Protein AF-0000000086500846 (afdb_homodimer)

Nearest PDB structures (foldseek):
  2lfh-assembly1_B  TM=8.721E-01  e=1.326E-01  Homo sapiens
  2lfh-assembly1_A  TM=8.547E-01  e=2.029E-01  Homo sapiens
  2lfh-assembly1_B  TM=8.727E-01  e=1.680E-01  Homo sapiens
  2lfh-assembly1_A  TM=8.549E-01  e=2.768E-01  Homo sapiens

Foldseek 3Di:
DDDPDVVVVVCCVVVPPPPPPVRVVVVVVVVVVVVVVVVVVLVVLVVVQPPDPPPDDDDSVRSVVSSVVVVVVVVVVVVVVVVVVVVVVPPVVVD/DDDPDVVVVVCCVVVPPPPPPVRVVVVVVVVVVVVVVVVVVLVVLVVVDPPDPPPDDDDSVRSVVSSVVVVVVVVVVVVVVVVVVVVVVPDVVVD

Radius of gyration: 29.24 Å; Cα contacts (8 Å, |Δi|>4): 66; chains: 2; bounding box: 32×102×79 Å

Structure (mmCIF, N/CA/C/O backbone):
data_AF-0000000086500846-model_v1
#
loop_
_entity.id
_entity.type
_entity.pdbx_description
1 polymer 'BHLH domain-containing protein'
#
loop_
_atom_site.group_PDB
_atom_site.id
_atom_site.type_symbol
_atom_site.label_atom_id
_atom_site.label_alt_id
_atom_site.label_comp_id
_atom_site.label_asym_id
_atom_site.label_entity_id
_atom_site.label_seq_id
_atom_site.pdbx_PDB_ins_code
_atom_site.Cartn_x
_atom_site.Cartn_y
_atom_site.Cartn_z
_atom_site.occupancy
_atom_site.B_iso_or_equiv
_atom_site.auth_seq_id
_atom_site.auth_comp_id
_atom_site.auth_asym_id
_atom_site.auth_atom_id
_atom_site.pdbx_PDB_model_num
ATOM 1 N N . MET A 1 1 ? -17.062 52.469 -14.766 1 41.75 1 MET A N 1
ATOM 2 C CA . MET A 1 1 ? -17.016 51.188 -14.125 1 41.75 1 MET A CA 1
ATOM 3 C C . MET A 1 1 ? -16.578 51.281 -12.672 1 41.75 1 MET A C 1
ATOM 5 O O . MET A 1 1 ? -15.57 51.938 -12.375 1 41.75 1 MET A O 1
ATOM 9 N N . PRO A 1 2 ? -17.438 51.188 -11.664 1 53.69 2 PRO A N 1
ATOM 10 C CA . PRO A 1 2 ? -17.047 51.625 -10.312 1 53.69 2 PRO A CA 1
ATOM 11 C C . PRO A 1 2 ? -15.859 50.812 -9.766 1 53.69 2 PRO A C 1
ATOM 13 O O . PRO A 1 2 ? -15.703 49.625 -10.094 1 53.69 2 PRO A O 1
ATOM 16 N N . ARG A 1 3 ? -14.742 51.469 -9.508 1 58.38 3 ARG A N 1
ATOM 17 C CA . ARG A 1 3 ? -13.531 50.969 -8.867 1 58.38 3 ARG A CA 1
ATOM 18 C C . ARG A 1 3 ? -13.859 50.25 -7.566 1 58.38 3 ARG A C 1
ATOM 20 O O . ARG A 1 3 ? -14.562 50.781 -6.711 1 58.38 3 ARG A O 1
ATOM 27 N N . LYS A 1 4 ? -14.102 48.906 -7.668 1 59.12 4 LYS A N 1
ATOM 28 C CA . LYS A 1 4 ? -14.273 48.125 -6.43 1 59.12 4 LYS A CA 1
ATOM 29 C C . LYS A 1 4 ? -13.32 48.656 -5.348 1 59.12 4 LYS A C 1
ATOM 31 O O . LYS A 1 4 ? -12.133 48.875 -5.609 1 59.12 4 LYS A O 1
ATOM 36 N N . ARG A 1 5 ? -13.742 49.156 -4.219 1 61.28 5 ARG A N 1
ATOM 37 C CA . ARG A 1 5 ? -12.969 49.75 -3.133 1 61.28 5 ARG A CA 1
ATOM 38 C C . ARG A 1 5 ? -11.977 48.75 -2.557 1 61.28 5 ARG A C 1
ATOM 40 O O . ARG A 1 5 ? -12.211 47.531 -2.609 1 61.28 5 ARG A O 1
ATOM 47 N N . LYS A 1 6 ? -10.742 49.125 -2.244 1 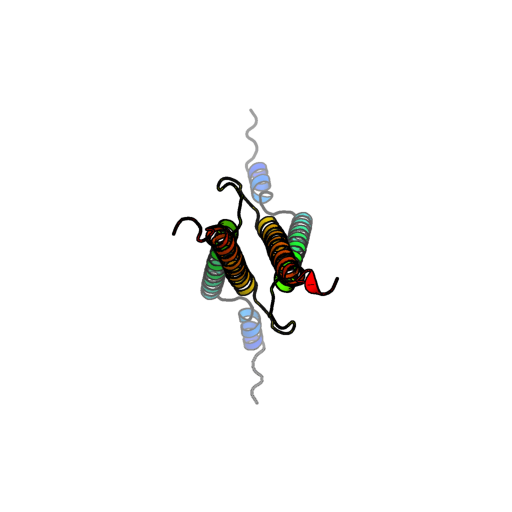63.97 6 LYS A N 1
ATOM 48 C CA . LYS A 1 6 ? -9.609 48.375 -1.718 1 63.97 6 LYS A CA 1
ATOM 49 C C . LYS A 1 6 ? -10.023 47.5 -0.532 1 63.97 6 LYS A C 1
ATOM 51 O O . LYS A 1 6 ? -9.477 46.438 -0.323 1 63.97 6 LYS A O 1
ATOM 56 N N . GLU A 1 7 ? -10.992 48.125 0.258 1 61.12 7 GLU A N 1
ATOM 57 C CA . GLU A 1 7 ? -11.438 47.375 1.425 1 61.12 7 GLU A CA 1
ATOM 58 C C . GLU A 1 7 ? -12.156 46.094 1.013 1 61.12 7 GLU A C 1
ATOM 60 O O . GLU A 1 7 ? -12.07 45.062 1.7 1 61.12 7 GLU A O 1
ATOM 65 N N . ASP A 1 8 ? -13.047 46.219 -0.008 1 61.12 8 ASP A N 1
ATOM 66 C CA . ASP A 1 8 ? -13.719 45 -0.477 1 61.12 8 ASP A CA 1
ATOM 67 C C . ASP A 1 8 ? -12.703 44 -0.998 1 61.12 8 ASP A C 1
ATOM 69 O O . ASP A 1 8 ? -12.898 42.781 -0.843 1 61.12 8 ASP A O 1
ATOM 73 N N . VAL A 1 9 ? -11.602 44.562 -1.66 1 57.62 9 VAL A N 1
ATOM 74 C CA . VAL A 1 9 ? -10.562 43.688 -2.172 1 57.62 9 VAL A CA 1
ATOM 75 C C . VAL A 1 9 ? -9.82 43.031 -1.006 1 57.62 9 VAL A C 1
ATOM 77 O O . VAL A 1 9 ? -9.484 41.844 -1.057 1 57.62 9 VAL A O 1
ATOM 80 N N . ASP A 1 10 ? -9.594 43.938 -0.044 1 53.84 10 ASP A N 1
ATOM 81 C CA . ASP A 1 10 ? -8.859 43.406 1.104 1 53.84 10 ASP A CA 1
ATOM 82 C C . ASP A 1 10 ? -9.695 42.406 1.878 1 53.84 10 ASP A C 1
ATOM 84 O O . ASP A 1 10 ? -9.164 41.406 2.404 1 53.84 10 ASP A O 1
ATOM 88 N N . ARG A 1 11 ? -11 42.688 2.154 1 56.53 11 ARG A N 1
ATOM 89 C CA . ARG A 1 11 ? -11.875 41.688 2.781 1 56.53 11 ARG A CA 1
ATOM 90 C C . ARG A 1 11 ? -11.93 40.406 1.96 1 56.53 11 ARG A C 1
ATOM 92 O O . ARG A 1 11 ? -11.984 39.312 2.518 1 56.53 11 ARG A O 1
ATOM 99 N N . GLU A 1 12 ? -12.094 40.656 0.66 1 54.69 12 GLU A N 1
ATOM 100 C CA . GLU A 1 12 ? -12.086 39.469 -0.213 1 54.69 12 GLU A CA 1
ATOM 101 C C . GLU A 1 12 ? -10.758 38.75 -0.128 1 54.69 12 GLU A C 1
ATOM 103 O O . GLU A 1 12 ? -10.734 37.5 -0.108 1 54.69 12 GLU A O 1
ATOM 108 N N . MET A 1 13 ? -9.719 39.5 -0.157 1 52.75 13 MET A N 1
ATOM 109 C CA . MET A 1 13 ? -8.398 38.875 -0.045 1 52.75 13 MET A CA 1
ATOM 110 C C . MET A 1 13 ? -8.188 38.312 1.348 1 52.75 13 MET A C 1
ATOM 112 O O . MET A 1 13 ? -7.574 37.25 1.494 1 52.75 13 MET A O 1
ATOM 116 N N . ALA A 1 14 ? -8.492 39.062 2.418 1 52.59 14 ALA A N 1
ATOM 117 C CA . ALA A 1 14 ? -8.438 38.562 3.789 1 52.59 14 ALA A CA 1
ATOM 118 C C . ALA A 1 14 ? -9.445 37.438 4 1 52.59 14 ALA A C 1
ATOM 120 O O . ALA A 1 14 ? -9.188 36.5 4.77 1 52.59 14 ALA A O 1
ATOM 121 N N . ASP A 1 15 ? -10.648 37.625 3.664 1 52.53 15 ASP A N 1
ATOM 122 C CA . ASP A 1 15 ? -11.594 36.5 3.648 1 52.53 15 ASP A CA 1
ATOM 123 C C . ASP A 1 15 ? -11.047 35.344 2.826 1 52.53 15 ASP A C 1
ATOM 125 O O . ASP A 1 15 ? -11.758 34.375 2.559 1 52.53 15 ASP A O 1
ATOM 129 N N . GLY A 1 16 ? -10.18 35.562 1.887 1 48.66 16 GLY A N 1
ATOM 130 C CA . GLY A 1 16 ? -9.594 34.562 1.02 1 48.66 16 GLY A CA 1
ATOM 131 C C . GLY A 1 16 ? -9.391 33.219 1.709 1 48.66 16 GLY A C 1
ATOM 132 O O . GLY A 1 16 ? -10.188 32.312 1.535 1 48.66 16 GLY A O 1
ATOM 133 N N . LYS A 1 17 ? -8.039 32.594 1.914 1 55 17 LYS A N 1
ATOM 134 C CA . LYS A 1 17 ? -7.867 31.156 2.16 1 55 17 LYS A CA 1
ATOM 135 C C . LYS A 1 17 ? -8.336 30.781 3.561 1 55 17 LYS A C 1
ATOM 137 O O . LYS A 1 17 ? -7.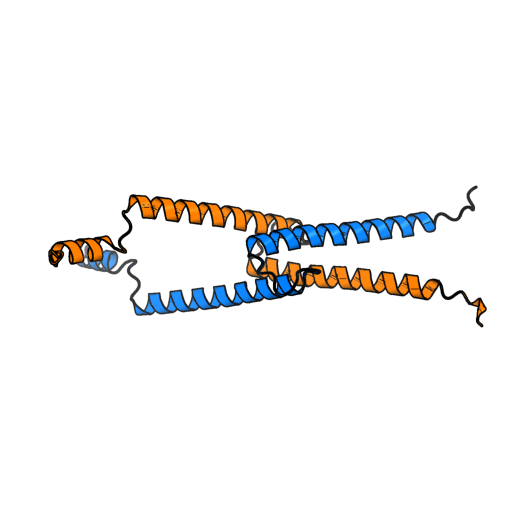938 29.734 4.098 1 55 17 LYS A O 1
ATOM 142 N N . LEU A 1 18 ? -8.633 31.688 4.328 1 61.03 18 LEU A N 1
ATOM 143 C CA . LEU A 1 18 ? -8.977 31.234 5.668 1 61.03 18 LEU A CA 1
ATOM 144 C C . LEU A 1 18 ? -10.289 30.453 5.652 1 61.03 18 LEU A C 1
ATOM 146 O O . LEU A 1 18 ? -11.359 31.031 5.496 1 61.03 18 LEU A O 1
ATOM 150 N N . GLN A 1 19 ? -10.289 29.375 5.363 1 71 19 GLN A N 1
ATOM 151 C CA . GLN A 1 19 ? -11.477 28.531 5.434 1 71 19 GLN A CA 1
ATOM 152 C C . GLN A 1 19 ? -12.148 28.641 6.797 1 71 19 GLN A C 1
ATOM 154 O O . GLN A 1 19 ? -11.477 28.719 7.828 1 71 19 GLN A O 1
ATOM 159 N N . LYS A 1 20 ? -13.383 29.125 6.809 1 83.19 20 LYS A N 1
ATOM 160 C CA . LYS A 1 20 ? -14.148 29.125 8.055 1 83.19 20 LYS A CA 1
ATOM 161 C C . LYS A 1 20 ? -13.844 27.859 8.875 1 83.19 20 LYS A C 1
ATOM 163 O O . LYS A 1 20 ? -13.586 26.797 8.312 1 83.19 20 LYS A O 1
ATOM 168 N N . PRO A 1 21 ? -13.719 28.109 10.172 1 89.25 21 PRO A N 1
ATOM 169 C CA . PRO A 1 21 ? -13.391 26.969 11.031 1 89.25 21 PRO A CA 1
ATOM 170 C C . PRO A 1 21 ? -14.289 25.766 10.766 1 89.25 21 PRO A C 1
ATOM 172 O O . PRO A 1 21 ? -13.828 24.625 10.82 1 89.25 21 PRO A O 1
ATOM 175 N N . GLN A 1 22 ? -15.531 25.953 10.477 1 90.88 22 GLN A N 1
ATOM 176 C CA . GLN A 1 22 ? -16.438 24.844 10.227 1 90.88 22 GLN A CA 1
ATOM 177 C C . GLN A 1 22 ? -16.062 24.109 8.945 1 90.88 22 GLN A C 1
ATOM 179 O O . GLN A 1 22 ? -16.125 22.875 8.891 1 90.88 22 GLN A O 1
ATOM 184 N N . GLN A 1 23 ? -15.812 24.812 7.953 1 93.38 23 GLN A N 1
ATOM 185 C CA . GLN A 1 23 ? -15.406 24.203 6.688 1 93.38 23 GLN A CA 1
ATOM 186 C C . GLN A 1 23 ? -14.102 23.422 6.836 1 93.38 23 GLN A C 1
ATOM 188 O O . GLN A 1 23 ? -13.953 22.344 6.27 1 93.38 23 GLN A O 1
ATOM 193 N N . ARG A 1 24 ? -13.266 23.969 7.582 1 93.69 24 ARG A N 1
ATOM 194 C CA . ARG A 1 24 ? -11.992 23.297 7.832 1 93.69 24 ARG A CA 1
ATOM 195 C C . ARG A 1 24 ? -12.195 22 8.602 1 93.69 24 ARG A C 1
ATOM 197 O O . ARG A 1 24 ? -11.586 20.984 8.281 1 93.69 24 ARG A O 1
ATOM 204 N N . ASN A 1 25 ? -12.961 22.078 9.641 1 93.88 25 ASN A N 1
ATOM 205 C CA . ASN A 1 25 ? -13.258 20.875 10.43 1 93.88 25 ASN A CA 1
ATOM 206 C C . ASN A 1 25 ? -13.906 19.797 9.578 1 93.88 25 ASN A C 1
ATOM 208 O O . ASN A 1 25 ? -13.602 18.609 9.727 1 93.88 25 ASN A O 1
ATOM 212 N N . ALA A 1 26 ? -14.75 20.188 8.75 1 96.81 26 ALA A N 1
ATOM 213 C CA . ALA A 1 26 ? -15.414 19.234 7.852 1 96.81 26 ALA A CA 1
ATOM 214 C C . ALA A 1 26 ? -14.414 18.609 6.879 1 96.81 26 ALA A C 1
ATOM 216 O O . ALA A 1 26 ? -14.469 17.406 6.605 1 96.81 26 ALA A O 1
ATOM 217 N N . ALA A 1 27 ? -13.539 19.438 6.309 1 96.12 27 ALA A N 1
ATOM 218 C CA . ALA A 1 27 ? -12.5 18.953 5.406 1 96.12 27 ALA A CA 1
ATOM 219 C C . ALA A 1 27 ? -11.578 17.969 6.113 1 96.12 27 ALA A C 1
ATOM 221 O O . ALA A 1 27 ? -11.219 16.938 5.551 1 96.12 27 ALA A O 1
ATOM 222 N N . ASN A 1 28 ? -11.219 18.266 7.316 1 95.94 28 ASN A N 1
ATOM 223 C CA . ASN A 1 28 ? -10.367 17.391 8.117 1 95.94 28 ASN A CA 1
ATOM 224 C C . ASN A 1 28 ? -11.055 16.062 8.414 1 95.94 28 ASN A C 1
ATOM 226 O O . ASN A 1 28 ? -10.414 15.008 8.398 1 95.94 28 ASN A O 1
ATOM 230 N N . ALA A 1 29 ? -12.344 16.172 8.688 1 97.94 29 ALA A N 1
ATOM 231 C CA . ALA A 1 29 ? -13.102 14.961 8.969 1 97.94 29 ALA A CA 1
ATOM 232 C C . ALA A 1 29 ? -13.164 14.055 7.746 1 97.94 29 ALA A C 1
ATOM 234 O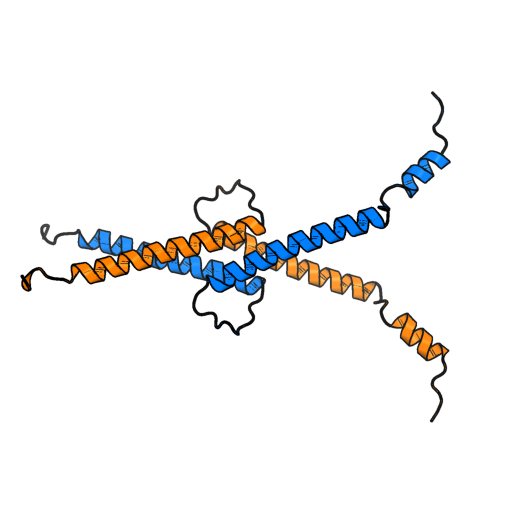 O . ALA A 1 29 ? -13.094 12.828 7.867 1 97.94 29 ALA A O 1
ATOM 235 N N . ARG A 1 30 ? -13.305 14.547 6.602 1 97.94 30 ARG A N 1
ATOM 236 C CA . ARG A 1 30 ? -13.328 13.781 5.363 1 97.94 30 ARG A CA 1
ATOM 237 C C . ARG A 1 30 ? -11.992 13.102 5.113 1 97.94 30 ARG A C 1
ATOM 239 O O . ARG A 1 30 ? -11.945 11.922 4.742 1 97.94 30 ARG A O 1
ATOM 246 N N . GLU A 1 31 ? -10.93 13.898 5.398 1 96.5 31 GLU A N 1
ATOM 247 C CA . GLU A 1 31 ? -9.594 13.352 5.195 1 96.5 31 GLU A CA 1
ATOM 248 C C . GLU A 1 31 ? -9.305 12.227 6.184 1 96.5 31 GLU A C 1
ATOM 250 O O . GLU A 1 31 ? -8.672 11.227 5.832 1 96.5 31 GLU A O 1
ATOM 255 N N . ARG A 1 32 ? -9.812 12.352 7.328 1 97.88 32 ARG A N 1
ATOM 256 C CA . ARG A 1 32 ? -9.648 11.305 8.328 1 97.88 32 ARG A CA 1
ATOM 257 C C . ARG A 1 32 ? -10.391 10.039 7.922 1 97.88 32 ARG A C 1
ATOM 259 O O . ARG A 1 32 ? -9.891 8.93 8.117 1 97.88 32 ARG A O 1
ATOM 266 N N . SER A 1 33 ? -11.578 10.305 7.391 1 98.31 33 SER A N 1
ATOM 267 C CA . SER A 1 33 ? -12.352 9.164 6.895 1 98.31 33 SER A CA 1
ATOM 268 C C . SER A 1 33 ? -11.633 8.477 5.738 1 98.31 33 SER A C 1
ATOM 270 O O . SER A 1 33 ? -11.586 7.246 5.676 1 98.31 33 SER A O 1
ATOM 272 N N . ARG A 1 34 ? -11.125 9.18 4.801 1 98.06 34 ARG A N 1
ATOM 273 C CA . ARG A 1 34 ? -10.375 8.641 3.67 1 98.06 34 ARG A CA 1
ATOM 274 C C . ARG A 1 34 ? -9.18 7.82 4.148 1 98.06 34 ARG A C 1
ATOM 276 O O . ARG A 1 34 ? -8.938 6.723 3.646 1 98.06 34 ARG A O 1
ATOM 283 N N . MET A 1 35 ? -8.492 8.297 5.156 1 98.06 35 MET A N 1
ATOM 284 C CA . MET A 1 35 ? -7.312 7.613 5.684 1 98.06 35 MET A CA 1
ATOM 285 C C . MET A 1 35 ? -7.699 6.316 6.383 1 98.06 35 MET A C 1
ATOM 287 O O . MET A 1 35 ? -6.941 5.344 6.359 1 98.06 35 MET A O 1
ATOM 291 N N . ARG A 1 36 ? -8.836 6.312 7.066 1 98.31 36 ARG A N 1
ATOM 292 C CA . ARG A 1 36 ? -9.32 5.094 7.703 1 98.31 36 ARG A CA 1
ATOM 293 C C . ARG A 1 36 ? -9.578 3.998 6.672 1 98.31 36 ARG A C 1
ATOM 295 O O . ARG A 1 36 ? -9.258 2.83 6.91 1 98.31 36 ARG A O 1
ATOM 302 N N . VAL A 1 37 ? -10.125 4.402 5.523 1 98.62 37 VAL A N 1
ATOM 303 C CA . VAL A 1 37 ? -10.375 3.451 4.445 1 98.62 37 VAL A CA 1
ATOM 304 C C . VAL A 1 37 ? -9.055 2.908 3.91 1 98.62 37 VAL A C 1
ATOM 306 O O . VAL A 1 37 ? -8.93 1.709 3.648 1 98.62 37 VAL A O 1
ATOM 309 N N . LEU A 1 38 ? -8.094 3.742 3.75 1 98.5 38 LEU A N 1
ATOM 310 C CA . LEU A 1 38 ? -6.777 3.332 3.275 1 98.5 38 LEU A CA 1
ATOM 311 C C . LEU A 1 38 ? -6.125 2.361 4.254 1 98.5 38 LEU A C 1
ATOM 313 O O . LEU A 1 38 ? -5.508 1.376 3.842 1 98.5 38 LEU A O 1
ATOM 317 N N . SER A 1 39 ? -6.277 2.678 5.508 1 97.62 39 SER A N 1
ATOM 318 C CA . SER A 1 39 ? -5.727 1.823 6.555 1 97.62 39 SER A CA 1
ATOM 319 C C . SER A 1 39 ? -6.352 0.433 6.52 1 97.62 39 SER A C 1
ATOM 321 O O . SER A 1 39 ? -5.664 -0.569 6.73 1 97.62 39 SER A O 1
ATOM 323 N N . LYS A 1 40 ? -7.633 0.416 6.324 1 97.81 40 LYS A N 1
ATOM 324 C CA . LYS A 1 40 ? -8.312 -0.871 6.203 1 97.81 40 LYS A CA 1
ATOM 325 C C . LYS A 1 40 ? -7.781 -1.663 5.012 1 97.81 40 LYS A C 1
ATOM 327 O O . LYS A 1 40 ? -7.664 -2.889 5.074 1 97.81 40 LYS A O 1
ATOM 332 N N . ALA A 1 41 ? -7.488 -0.972 3.951 1 98.31 41 ALA A N 1
ATOM 333 C CA . ALA A 1 41 ? -6.938 -1.637 2.773 1 98.31 41 ALA A CA 1
ATOM 334 C C . ALA A 1 41 ? -5.539 -2.182 3.057 1 98.31 41 ALA A C 1
ATOM 336 O O . ALA A 1 41 ? -5.176 -3.256 2.57 1 98.31 41 ALA A O 1
ATOM 337 N N . PHE A 1 42 ? -4.785 -1.538 3.863 1 96.75 42 PHE A N 1
ATOM 338 C CA . PHE A 1 42 ? -3.488 -2.045 4.293 1 96.75 42 PHE A CA 1
ATOM 339 C C . PHE A 1 42 ? -3.65 -3.305 5.133 1 96.75 42 PHE A C 1
ATOM 341 O O . PHE A 1 42 ? -2.893 -4.266 4.977 1 96.75 42 PHE A O 1
ATOM 348 N N . THR A 1 43 ? -4.578 -3.268 6.043 1 93.5 43 THR A N 1
ATOM 349 C CA . THR A 1 43 ? -4.828 -4.422 6.902 1 93.5 43 THR A CA 1
ATOM 350 C C . THR A 1 43 ? -5.227 -5.637 6.07 1 93.5 43 THR A C 1
ATOM 352 O O . THR A 1 43 ? -4.734 -6.742 6.301 1 93.5 43 THR A O 1
ATOM 355 N N . ARG A 1 44 ? -6.066 -5.422 5.078 1 95.06 44 ARG A N 1
ATOM 356 C CA . ARG A 1 44 ? -6.48 -6.504 4.195 1 95.06 44 ARG A CA 1
ATOM 357 C C . ARG A 1 44 ? -5.289 -7.074 3.434 1 95.06 44 ARG A C 1
ATOM 359 O O . ARG A 1 44 ? -5.156 -8.297 3.299 1 95.06 44 ARG A O 1
ATOM 366 N N . LEU A 1 45 ? -4.445 -6.148 3.01 1 96 45 LEU A N 1
ATOM 367 C CA . LEU A 1 45 ? -3.258 -6.609 2.297 1 96 45 LEU A CA 1
ATOM 368 C C . LEU A 1 45 ? -2.352 -7.418 3.2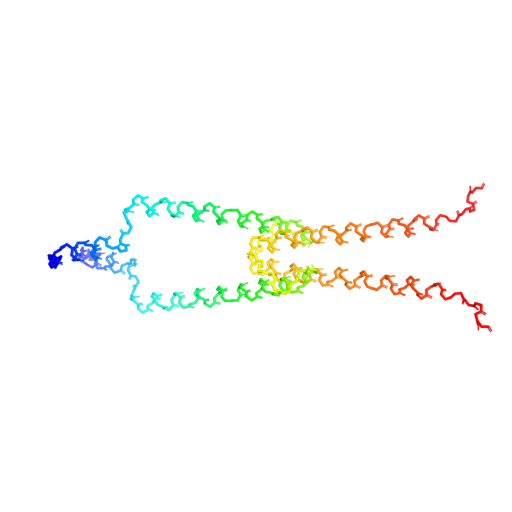19 1 96 45 LEU A C 1
ATOM 370 O O . LEU A 1 45 ? -1.831 -8.461 2.822 1 96 45 LEU A O 1
ATOM 374 N N . LYS A 1 46 ? -2.219 -6.969 4.406 1 93.06 46 LYS A N 1
ATOM 375 C CA . LYS A 1 46 ? -1.384 -7.66 5.387 1 93.06 46 LYS A CA 1
ATOM 376 C C . LYS A 1 46 ? -1.923 -9.055 5.68 1 93.06 46 LYS A C 1
ATOM 378 O O . LYS A 1 46 ? -1.152 -10.008 5.816 1 93.06 46 LYS A O 1
ATOM 383 N N . THR A 1 47 ? -3.172 -9.18 5.77 1 90.94 47 THR A N 1
ATOM 384 C CA . THR A 1 47 ? -3.785 -10.453 6.121 1 90.94 47 THR A CA 1
ATOM 385 C C . THR A 1 47 ? -3.75 -11.414 4.934 1 90.94 47 THR A C 1
ATOM 387 O O . THR A 1 47 ? -3.873 -12.625 5.109 1 90.94 47 THR A O 1
ATOM 390 N N . THR A 1 48 ? -3.596 -10.906 3.707 1 92.38 48 THR A N 1
ATOM 391 C CA . THR A 1 48 ? -3.512 -11.742 2.516 1 92.38 48 THR A CA 1
ATOM 392 C C . THR A 1 48 ? -2.115 -12.336 2.369 1 92.38 48 THR A C 1
ATOM 394 O O . THR A 1 48 ? -1.928 -13.328 1.664 1 92.38 48 THR A O 1
ATOM 397 N N . LEU A 1 49 ? -1.133 -11.641 3.045 1 91.19 49 LEU A N 1
ATOM 398 C CA . LEU A 1 49 ? 0.252 -12.094 2.969 1 91.19 49 LEU A CA 1
ATOM 399 C C . LEU A 1 49 ? 0.491 -13.273 3.904 1 91.19 49 LEU A C 1
ATOM 401 O O . LEU A 1 49 ? 0.097 -13.234 5.074 1 91.19 49 LEU A O 1
ATOM 405 N N . PRO A 1 50 ? 1.185 -14.219 3.293 1 83 50 PRO A N 1
ATOM 406 C CA . PRO A 1 50 ? 1.459 -15.391 4.129 1 83 50 PRO A CA 1
ATOM 407 C C . PRO A 1 50 ? 2.605 -15.156 5.109 1 83 50 PRO A C 1
ATOM 409 O O . PRO A 1 50 ? 3.453 -14.297 4.883 1 83 50 PRO A O 1
ATOM 412 N N . TRP A 1 51 ? 2.621 -15.891 6.195 1 72.5 51 TRP A N 1
ATOM 413 C CA . TRP A 1 51 ? 3.738 -16.062 7.113 1 72.5 51 TRP A CA 1
ATOM 414 C C . TRP A 1 51 ? 3.939 -14.82 7.973 1 72.5 51 TRP A C 1
ATOM 416 O O . TRP A 1 51 ? 4.992 -14.648 8.594 1 72.5 51 TRP A O 1
ATOM 426 N N . VAL A 1 52 ? 3.221 -13.961 7.73 1 73.94 52 VAL A N 1
ATOM 427 C CA . VAL A 1 52 ? 3.381 -12.883 8.695 1 73.94 52 VAL A CA 1
ATOM 428 C C . VAL A 1 52 ? 2.592 -13.195 9.961 1 73.94 52 VAL A C 1
ATOM 430 O O . VAL A 1 52 ? 1.363 -13.305 9.93 1 73.94 52 VAL A O 1
ATOM 433 N N . PRO A 1 53 ? 3.488 -13.547 11.008 1 69.5 53 PRO A N 1
ATOM 434 C CA . PRO A 1 53 ? 2.725 -13.75 12.234 1 69.5 53 PRO A CA 1
ATOM 435 C C . PRO A 1 53 ? 1.808 -12.578 12.562 1 69.5 53 PRO A C 1
ATOM 437 O O . PRO A 1 53 ? 2.176 -11.422 12.336 1 69.5 53 PRO A O 1
ATOM 440 N N . PRO A 1 54 ? 0.61 -12.93 12.984 1 66.75 54 PRO A N 1
ATOM 441 C CA . PRO A 1 54 ? -0.373 -11.875 13.258 1 66.75 54 PRO A CA 1
ATOM 442 C C . PRO A 1 54 ? 0.128 -10.852 14.273 1 66.75 54 PRO A C 1
ATOM 444 O O . PRO A 1 54 ? -0.281 -9.688 14.234 1 66.75 54 PRO A O 1
ATOM 447 N N . ASP A 1 55 ? 1.012 -11.32 14.992 1 67.81 55 ASP A N 1
ATOM 448 C CA . ASP A 1 55 ? 1.437 -10.43 16.062 1 67.81 55 ASP A CA 1
ATOM 449 C C . ASP A 1 55 ? 2.543 -9.492 15.594 1 67.81 55 ASP A C 1
ATOM 451 O O . ASP A 1 55 ? 2.924 -8.562 16.312 1 67.81 55 ASP A O 1
ATOM 455 N N . THR A 1 56 ? 2.953 -9.789 14.484 1 73.88 56 THR A N 1
ATOM 456 C CA . THR A 1 56 ? 4.004 -8.914 13.977 1 73.88 56 THR A CA 1
ATOM 457 C C . THR A 1 56 ? 3.41 -7.625 13.422 1 73.88 56 THR A C 1
ATOM 459 O O . THR A 1 56 ? 2.529 -7.664 12.555 1 73.88 56 THR A O 1
ATOM 462 N N . LYS A 1 57 ? 3.842 -6.613 13.945 1 82.44 57 LYS A N 1
ATOM 463 C CA . LYS A 1 57 ? 3.424 -5.301 13.469 1 82.44 57 LYS A CA 1
ATOM 464 C C . LYS A 1 57 ? 4.227 -4.883 12.242 1 82.44 57 LYS A C 1
ATOM 466 O O . LYS A 1 57 ? 5.449 -4.742 12.305 1 82.44 57 LYS A O 1
ATOM 471 N N . LEU A 1 58 ? 3.602 -5.02 11.125 1 88.25 58 LEU A N 1
ATOM 472 C CA . LEU A 1 58 ? 4.223 -4.543 9.891 1 88.25 58 LEU A CA 1
ATOM 473 C C . LEU A 1 58 ? 3.855 -3.086 9.625 1 88.25 58 LEU A C 1
ATOM 475 O O . LEU A 1 58 ? 2.705 -2.688 9.82 1 88.25 58 LEU A O 1
ATOM 479 N N . SER A 1 59 ? 4.945 -2.385 9.195 1 94.25 59 SER A N 1
ATOM 480 C CA . SER A 1 59 ? 4.672 -1.014 8.773 1 94.25 59 SER A CA 1
ATOM 481 C C . SER A 1 59 ? 4.008 -0.979 7.402 1 94.25 59 SER A C 1
ATOM 483 O O . SER A 1 59 ? 3.967 -1.991 6.699 1 94.25 59 SER A O 1
ATOM 485 N N . LYS A 1 60 ? 3.596 0.156 7.133 1 96.44 60 LYS A N 1
ATOM 486 C CA . LYS A 1 60 ? 3.021 0.36 5.809 1 96.44 60 LYS A CA 1
ATOM 487 C C . LYS A 1 60 ? 4.059 0.119 4.715 1 96.44 60 LYS A C 1
ATOM 489 O O . LYS A 1 60 ? 3.768 -0.523 3.705 1 96.44 60 LYS A O 1
ATOM 494 N N . LEU A 1 61 ? 5.195 0.649 5.012 1 97.38 61 LEU A N 1
ATOM 495 C CA . LEU A 1 61 ? 6.281 0.47 4.059 1 97.38 61 LEU A CA 1
ATOM 496 C C . LEU A 1 61 ? 6.637 -1.006 3.908 1 97.38 61 LEU A C 1
ATOM 498 O O . LEU A 1 61 ? 6.789 -1.502 2.789 1 97.38 61 LEU A O 1
ATOM 502 N N . ASP A 1 62 ? 6.762 -1.644 5.012 1 95.19 62 ASP A N 1
ATOM 503 C CA . ASP A 1 62 ? 7.125 -3.057 4.992 1 95.19 62 ASP A CA 1
ATOM 504 C C . ASP A 1 62 ? 6.047 -3.895 4.312 1 95.19 62 ASP A C 1
ATOM 506 O O . ASP A 1 62 ? 6.352 -4.859 3.607 1 95.19 62 ASP A O 1
ATOM 510 N N . THR A 1 63 ? 4.824 -3.529 4.539 1 95.69 63 THR A N 1
ATOM 511 C CA . THR A 1 63 ? 3.721 -4.254 3.924 1 95.69 63 THR A CA 1
ATOM 512 C C . THR A 1 63 ? 3.795 -4.168 2.402 1 95.69 63 THR A C 1
ATOM 514 O O . THR A 1 63 ? 3.619 -5.168 1.708 1 95.69 63 THR A O 1
ATOM 517 N N . LEU A 1 64 ? 4.109 -3.055 1.95 1 97.94 64 LEU A N 1
ATOM 518 C CA . LEU A 1 64 ? 4.219 -2.834 0.513 1 97.94 64 LEU A CA 1
ATOM 519 C C . LEU A 1 64 ? 5.383 -3.629 -0.072 1 97.94 64 LEU A C 1
ATOM 521 O O . LEU A 1 64 ? 5.242 -4.266 -1.119 1 97.94 64 LEU A O 1
ATOM 525 N N . ARG A 1 65 ? 6.465 -3.572 0.568 1 96.56 65 ARG A N 1
ATOM 526 C CA . ARG A 1 65 ? 7.66 -4.277 0.109 1 96.56 65 ARG A CA 1
ATOM 527 C C . ARG A 1 65 ? 7.438 -5.785 0.114 1 96.56 65 ARG A C 1
ATOM 529 O O . ARG A 1 65 ? 7.797 -6.477 -0.844 1 96.56 65 ARG A O 1
ATOM 536 N N . LEU A 1 66 ? 6.824 -6.203 1.173 1 95.56 66 LEU A N 1
ATOM 537 C CA . LEU A 1 66 ? 6.539 -7.633 1.281 1 95.56 66 LEU A CA 1
ATOM 538 C C . LEU A 1 66 ? 5.551 -8.07 0.207 1 95.56 66 LEU A C 1
ATOM 540 O O . LEU A 1 66 ? 5.707 -9.141 -0.385 1 95.56 66 LEU A O 1
ATOM 544 N N . ALA A 1 67 ? 4.566 -7.27 -0.031 1 97.38 67 ALA A N 1
ATOM 545 C CA . ALA A 1 67 ? 3.568 -7.594 -1.046 1 97.38 67 ALA A CA 1
ATOM 546 C C . ALA A 1 67 ? 4.207 -7.707 -2.428 1 97.38 67 ALA A C 1
ATOM 548 O O . ALA A 1 67 ? 3.934 -8.656 -3.17 1 97.38 67 ALA A O 1
ATOM 549 N N . SER A 1 68 ? 5.074 -6.77 -2.752 1 97.56 68 SER A N 1
ATOM 550 C CA . SER A 1 68 ? 5.766 -6.805 -4.039 1 97.56 68 SER A CA 1
ATOM 551 C C . SER A 1 68 ? 6.617 -8.062 -4.172 1 97.56 68 SER A C 1
ATOM 553 O O . SER A 1 68 ? 6.598 -8.727 -5.211 1 97.56 68 SER A O 1
ATOM 555 N N . SER A 1 69 ? 7.32 -8.375 -3.152 1 96.44 69 SER A N 1
ATOM 556 C CA . SER A 1 69 ? 8.188 -9.547 -3.152 1 96.44 69 SER A CA 1
ATOM 557 C C . SER A 1 69 ? 7.367 -10.836 -3.256 1 96.44 69 SER A C 1
ATOM 559 O O . SER A 1 69 ? 7.754 -11.766 -3.969 1 96.44 69 SER A O 1
ATOM 561 N N . TYR A 1 70 ? 6.273 -10.852 -2.553 1 96.19 70 TYR A N 1
ATOM 562 C CA . TYR A 1 70 ? 5.426 -12.039 -2.539 1 96.19 70 TYR A CA 1
ATOM 563 C C . TYR A 1 70 ? 4.793 -12.266 -3.906 1 96.19 70 TYR A C 1
ATOM 565 O O . TYR A 1 70 ? 4.738 -13.406 -4.387 1 96.19 70 TYR A O 1
ATOM 573 N N . ILE A 1 71 ? 4.344 -11.211 -4.504 1 96.56 71 ILE A N 1
ATOM 574 C CA . ILE A 1 71 ? 3.756 -11.305 -5.836 1 96.56 71 ILE A CA 1
ATOM 575 C C . ILE A 1 71 ? 4.805 -11.812 -6.8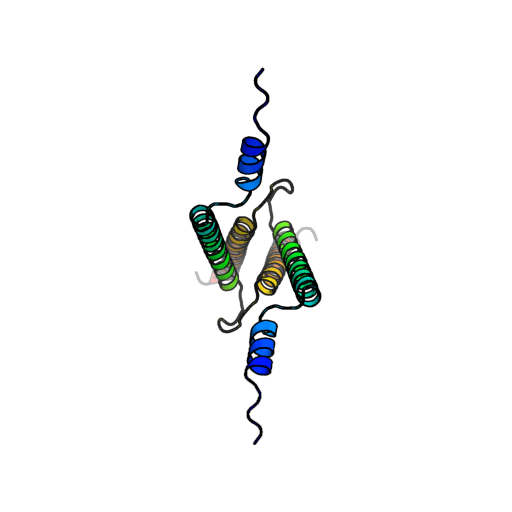24 1 96.56 71 ILE A C 1
ATOM 577 O O . ILE A 1 71 ? 4.523 -12.688 -7.645 1 96.56 71 ILE A O 1
ATOM 581 N N . ALA A 1 72 ? 6.004 -11.289 -6.766 1 95.06 72 ALA A N 1
ATOM 582 C CA . ALA A 1 72 ? 7.082 -11.734 -7.641 1 95.06 72 ALA A CA 1
ATOM 583 C C . ALA A 1 72 ? 7.375 -13.219 -7.445 1 95.06 72 ALA A C 1
ATOM 585 O O . ALA A 1 72 ? 7.605 -13.945 -8.414 1 95.06 72 ALA A O 1
ATOM 586 N N . HIS A 1 73 ? 7.332 -13.633 -6.215 1 94.44 73 HIS A N 1
ATOM 587 C CA . HIS A 1 73 ? 7.574 -15.039 -5.891 1 94.44 73 HIS A CA 1
ATOM 588 C C . HIS A 1 73 ? 6.484 -15.93 -6.473 1 94.44 73 HIS A C 1
ATOM 590 O O . HIS A 1 73 ? 6.777 -16.969 -7.059 1 94.44 73 HIS A O 1
ATOM 596 N N . LEU A 1 74 ? 5.207 -15.555 -6.277 1 94.19 74 LEU A N 1
ATOM 597 C CA . LEU A 1 74 ? 4.09 -16.328 -6.805 1 94.19 74 LEU A CA 1
ATOM 598 C C . LEU A 1 74 ? 4.164 -16.422 -8.32 1 94.19 74 LEU A C 1
ATOM 600 O O . LEU A 1 74 ? 3.889 -17.484 -8.898 1 94.19 74 LEU A O 1
ATOM 604 N N . LYS A 1 75 ? 4.555 -15.367 -8.945 1 93.25 75 LYS A N 1
ATOM 605 C CA . LYS A 1 75 ? 4.703 -15.344 -10.398 1 93.25 75 LYS A CA 1
ATOM 606 C C . LYS A 1 75 ? 5.824 -16.281 -10.852 1 93.25 75 LYS A C 1
ATOM 608 O O . LYS A 1 75 ? 5.695 -16.969 -11.867 1 93.25 75 LYS A O 1
ATOM 613 N N . GLN A 1 76 ? 6.867 -16.312 -10.102 1 92.88 76 GLN A N 1
ATOM 614 C CA . GLN A 1 76 ? 7.996 -17.188 -10.422 1 92.88 76 GLN A CA 1
ATOM 615 C C . GLN A 1 76 ? 7.602 -18.656 -10.328 1 92.88 76 GLN A C 1
ATOM 617 O O . GLN A 1 76 ? 7.996 -19.469 -11.18 1 92.88 76 GLN A O 1
ATOM 622 N N . ILE A 1 77 ? 6.875 -18.938 -9.367 1 90.44 77 ILE A N 1
ATOM 623 C CA . ILE A 1 77 ? 6.414 -20.312 -9.18 1 90.44 77 ILE A CA 1
ATOM 624 C C . ILE A 1 77 ? 5.5 -20.703 -10.336 1 90.44 77 ILE A C 1
ATOM 626 O O . ILE A 1 77 ? 5.613 -21.812 -10.875 1 90.44 77 ILE A O 1
ATOM 630 N N . LEU A 1 78 ? 4.633 -19.875 -10.703 1 89.12 78 LEU A N 1
ATOM 631 C CA . LEU A 1 78 ? 3.672 -20.156 -11.766 1 89.12 78 LEU A CA 1
ATOM 632 C C . LEU A 1 78 ? 4.371 -20.266 -13.117 1 89.12 78 LEU A C 1
ATOM 634 O O . LEU A 1 78 ? 3.998 -21.109 -13.945 1 89.12 78 LEU A O 1
ATOM 638 N N . ASP A 1 79 ? 5.352 -19.484 -13.32 1 87.94 79 ASP A N 1
ATOM 639 C CA . ASP A 1 79 ? 6.125 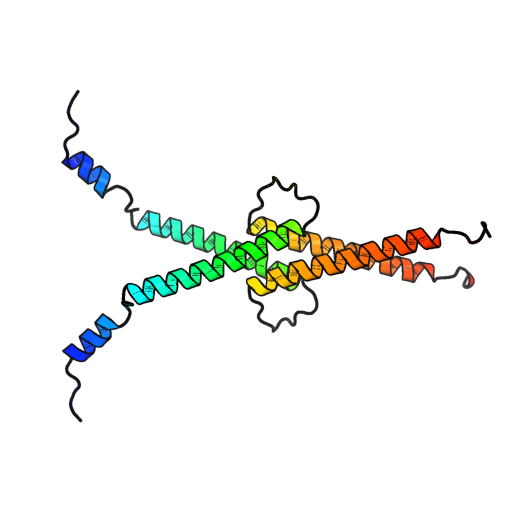-19.547 -14.555 1 87.94 79 ASP A CA 1
ATOM 640 C C . ASP A 1 79 ? 6.906 -20.844 -14.656 1 87.94 79 ASP A C 1
ATOM 642 O O . ASP A 1 79 ? 7.047 -21.406 -15.742 1 87.94 79 ASP A O 1
ATOM 646 N N . HIS A 1 80 ? 7.41 -21.25 -13.594 1 84.56 80 HIS A N 1
ATOM 647 C CA . HIS A 1 80 ? 8.156 -22.5 -13.555 1 84.56 80 HIS A CA 1
ATOM 648 C C . HIS A 1 80 ? 7.246 -23.703 -13.812 1 84.56 80 HIS A C 1
ATOM 650 O O . HIS A 1 80 ? 7.621 -24.641 -14.523 1 84.56 80 HIS A O 1
ATOM 656 N N . GLU A 1 81 ? 6.141 -23.75 -13.312 1 77.75 81 GLU A N 1
ATOM 657 C CA . GLU A 1 81 ? 5.176 -24.812 -13.516 1 77.75 81 GLU A CA 1
ATOM 658 C C . GLU A 1 81 ? 4.707 -24.875 -14.969 1 77.75 81 GLU A C 1
ATOM 660 O O . GLU A 1 81 ? 4.543 -25.969 -15.531 1 77.75 81 GLU A O 1
ATOM 665 N N . GLU A 1 82 ? 4.598 -23.797 -15.453 1 75.88 82 GLU A N 1
ATOM 666 C CA . GLU A 1 82 ? 4.184 -23.734 -16.844 1 75.88 82 GLU A CA 1
ATOM 667 C C . GLU A 1 82 ? 5.281 -24.25 -17.766 1 75.88 82 GLU A C 1
ATOM 669 O O . GLU A 1 82 ? 4.996 -24.938 -18.766 1 75.88 82 GLU A O 1
ATOM 674 N N . SER A 1 83 ? 6.441 -24.031 -17.406 1 76.25 83 SER A N 1
ATOM 675 C CA . SER A 1 83 ? 7.578 -24.5 -18.188 1 76.25 83 SER A CA 1
ATOM 676 C C . SER A 1 83 ? 7.746 -26.016 -18.062 1 76.25 83 SER A C 1
ATOM 678 O O . SER A 1 83 ? 8.055 -26.703 -19.031 1 76.25 83 SER A O 1
ATOM 680 N N . MET A 1 84 ? 7.469 -26.484 -16.969 1 69.5 84 MET A N 1
ATOM 681 C CA . MET A 1 84 ? 7.574 -27.922 -16.734 1 69.5 84 MET A CA 1
ATOM 682 C C . MET A 1 84 ? 6.457 -28.672 -17.438 1 69.5 84 MET A C 1
ATOM 684 O O . MET A 1 84 ? 6.668 -29.781 -17.938 1 69.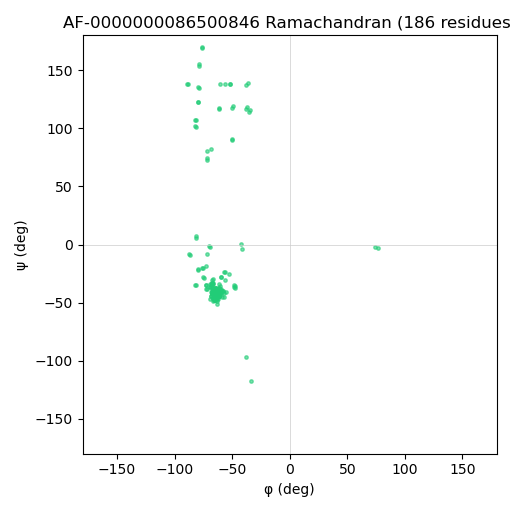5 84 MET A O 1
ATOM 688 N N . HIS A 1 85 ? 5.34 -28.109 -17.438 1 64.62 85 HIS A N 1
ATOM 689 C CA . HIS A 1 85 ? 4.23 -28.703 -18.172 1 64.62 85 HIS A CA 1
ATOM 690 C C . HIS A 1 85 ? 4.477 -28.656 -19.688 1 64.62 85 HIS A C 1
ATOM 692 O O . HIS A 1 85 ? 4.117 -29.594 -20.406 1 64.62 85 HIS A O 1
ATOM 698 N N . ALA A 1 86 ? 5.109 -27.641 -20.047 1 61.72 86 ALA A N 1
ATOM 699 C CA . ALA A 1 86 ? 5.43 -27.531 -21.469 1 61.72 86 ALA A CA 1
ATOM 700 C C . ALA A 1 86 ? 6.562 -28.469 -21.859 1 61.72 86 ALA A C 1
ATOM 702 O O . ALA A 1 86 ? 6.586 -29 -22.969 1 61.72 86 ALA A O 1
ATOM 703 N N . ALA A 1 87 ? 7.473 -28.812 -21.016 1 58.84 87 ALA A N 1
ATOM 704 C CA . ALA A 1 87 ? 8.586 -29.734 -21.281 1 58.84 87 ALA A CA 1
ATOM 705 C C . ALA A 1 87 ? 8.141 -31.188 -21.156 1 58.84 87 ALA A C 1
ATOM 707 O O . ALA A 1 87 ? 8.695 -32.062 -21.812 1 58.84 87 ALA A O 1
ATOM 708 N N . GLY A 1 88 ? 7.312 -31.5 -20.328 1 53.19 88 GLY A N 1
ATOM 709 C CA . GLY A 1 88 ? 6.828 -32.875 -20.203 1 53.19 88 GLY A CA 1
ATOM 710 C C . GLY A 1 88 ? 6.008 -33.312 -21.406 1 53.19 88 GLY A C 1
ATOM 711 O O . GLY A 1 88 ? 5.719 -34.5 -21.547 1 53.19 88 GLY A O 1
ATOM 712 N N . PHE A 1 89 ? 5.383 -32.531 -22.016 1 47.94 89 PHE A N 1
ATOM 713 C CA . PHE A 1 89 ? 4.738 -33 -23.234 1 47.94 89 PHE A CA 1
ATOM 714 C C . PHE A 1 89 ? 5.773 -33.312 -24.297 1 47.94 89 PHE A C 1
ATOM 716 O O . PHE A 1 89 ? 5.426 -33.5 -25.469 1 47.94 89 PHE A O 1
ATOM 723 N N . ILE A 1 90 ? 7.016 -33.125 -24.109 1 46.28 90 ILE A N 1
ATOM 724 C CA . ILE A 1 90 ? 7.98 -33.688 -25.031 1 46.28 90 ILE A CA 1
ATOM 725 C C . ILE A 1 90 ? 8.039 -35.219 -24.828 1 46.28 90 ILE A C 1
ATOM 727 O O . ILE A 1 90 ? 8.445 -35.688 -23.766 1 46.28 90 ILE A O 1
ATOM 731 N N . HIS A 1 91 ? 7.051 -36 -25.281 1 47.88 91 HIS A N 1
ATOM 732 C CA . HIS A 1 91 ? 7.113 -37.406 -25.562 1 47.88 91 HIS A CA 1
ATOM 733 C C . HIS A 1 91 ? 8.484 -37.812 -26.125 1 47.88 91 HIS A C 1
ATOM 735 O O . HIS A 1 91 ? 9.062 -37.094 -26.922 1 47.88 91 HIS A O 1
ATOM 741 N N . PRO A 1 92 ? 9.266 -38.625 -25.375 1 43.41 92 PRO A N 1
ATOM 742 C CA . PRO A 1 92 ? 10.445 -39.281 -25.938 1 43.41 92 PRO A CA 1
ATOM 743 C C . PRO A 1 92 ? 10.195 -39.844 -27.344 1 43.41 92 PRO A C 1
ATOM 745 O O . PRO A 1 92 ? 11.023 -40.562 -27.875 1 43.41 92 PRO A O 1
ATOM 748 N N . LEU A 1 93 ? 9.141 -39.781 -28.016 1 36.72 93 LEU A N 1
ATOM 749 C CA . LEU A 1 93 ? 9.148 -40.438 -29.328 1 36.72 93 LEU A CA 1
ATOM 750 C C . LEU A 1 93 ? 10.211 -39.844 -30.234 1 36.72 93 LEU A C 1
ATOM 752 O O . LEU A 1 93 ? 10.445 -40.344 -31.344 1 36.72 93 LEU A O 1
ATOM 756 N N . ASN A 1 94 ? 10.602 -38.531 -30.062 1 36.5 94 ASN A N 1
ATOM 757 C CA . ASN A 1 94 ? 11.531 -38.312 -31.156 1 36.5 94 ASN A CA 1
ATOM 758 C C . ASN A 1 94 ? 12.922 -38.844 -30.828 1 36.5 94 ASN A C 1
ATOM 760 O O . ASN A 1 94 ? 13.898 -38.5 -31.5 1 36.5 94 ASN A O 1
ATOM 764 N N . LEU A 1 95 ? 13.125 -39.562 -29.703 1 26.77 95 LEU A N 1
ATOM 765 C CA . LEU A 1 95 ? 14.352 -40.312 -29.953 1 26.77 95 LEU A CA 1
ATOM 766 C C . LEU A 1 95 ? 14.109 -41.406 -30.984 1 26.77 95 LEU A C 1
ATOM 768 O O . LEU A 1 95 ? 14.961 -41.656 -31.844 1 26.77 95 LEU A O 1
ATOM 772 N N . MET B 1 1 ? 15.375 24.625 49.281 1 41.06 1 MET B N 1
ATOM 773 C CA . MET B 1 1 ? 15.305 24.203 47.875 1 41.06 1 MET B CA 1
ATOM 774 C C . MET B 1 1 ? 14.742 25.328 47 1 41.06 1 MET B C 1
ATOM 776 O O . MET B 1 1 ? 13.695 25.891 47.312 1 41.06 1 MET B O 1
ATOM 780 N N . PRO B 1 2 ? 15.531 26.094 46.25 1 52.62 2 PRO B N 1
ATOM 781 C CA . PRO B 1 2 ? 15.016 27.344 45.688 1 52.62 2 PRO B CA 1
ATOM 782 C C . PRO B 1 2 ? 13.844 27.125 44.75 1 52.62 2 PRO B C 1
ATOM 784 O O . PRO B 1 2 ? 13.766 26.094 44.094 1 52.62 2 PRO B O 1
ATOM 787 N N . ARG B 1 3 ? 12.664 27.656 45.094 1 58.16 3 ARG B N 1
ATOM 788 C CA . ARG B 1 3 ? 11.438 27.703 44.312 1 58.16 3 ARG B CA 1
ATOM 789 C C . ARG B 1 3 ? 11.695 28.234 42.906 1 58.16 3 ARG B C 1
ATOM 791 O O . ARG B 1 3 ? 12.312 29.297 42.75 1 58.16 3 ARG B O 1
ATOM 798 N N . LYS B 1 4 ? 11.992 27.281 41.938 1 59 4 LYS B N 1
ATOM 799 C CA . LYS B 1 4 ? 12.109 27.719 40.562 1 59 4 LYS B CA 1
ATOM 800 C C . LYS B 1 4 ? 11.07 28.797 40.219 1 59 4 LYS B C 1
ATOM 802 O O . LYS B 1 4 ? 9.898 28.672 40.594 1 59 4 LYS B O 1
ATOM 807 N N . ARG B 1 5 ? 11.398 30.016 39.875 1 61.03 5 ARG B N 1
ATOM 808 C CA . ARG B 1 5 ? 10.531 31.156 39.594 1 61.03 5 ARG B CA 1
ATOM 809 C C . ARG B 1 5 ? 9.539 30.844 38.5 1 61.03 5 ARG B C 1
ATOM 811 O O . ARG B 1 5 ? 9.82 30.031 37.594 1 61.03 5 ARG B O 1
ATOM 818 N N . LYS B 1 6 ? 8.289 31.234 38.594 1 64.06 6 LYS B N 1
ATOM 819 C CA . LYS B 1 6 ? 7.145 31.047 37.688 1 64.06 6 LYS B CA 1
ATOM 820 C C . LYS B 1 6 ? 7.508 31.406 36.25 1 64.06 6 LYS B C 1
ATOM 822 O O . LYS B 1 6 ? 6.977 30.812 35.312 1 64.06 6 LYS B O 1
ATOM 827 N N . GLU B 1 7 ? 8.398 32.469 36.188 1 60.81 7 GLU B N 1
ATOM 828 C CA . GLU B 1 7 ? 8.789 32.906 34.844 1 60.81 7 GLU B CA 1
ATOM 829 C C . GLU B 1 7 ? 9.578 31.797 34.125 1 60.81 7 GLU B C 1
ATOM 831 O O . GLU B 1 7 ? 9.484 31.641 32.906 1 60.81 7 GLU B O 1
ATOM 836 N N . ASP B 1 8 ? 10.523 31.156 34.875 1 61.03 8 ASP B N 1
ATOM 837 C CA . ASP B 1 8 ? 11.266 30.062 34.25 1 61.03 8 ASP B CA 1
ATOM 838 C C . ASP B 1 8 ? 10.336 28.938 33.844 1 61.03 8 ASP B C 1
ATOM 840 O O . ASP B 1 8 ? 10.57 28.266 32.812 1 61.03 8 ASP B O 1
ATOM 844 N N . VAL B 1 9 ? 9.242 28.75 34.719 1 57.72 9 VAL B N 1
ATOM 845 C CA . VAL B 1 9 ? 8.273 27.703 34.406 1 57.72 9 VAL B CA 1
ATOM 846 C C . VAL B 1 9 ? 7.484 28.094 33.156 1 57.72 9 VAL B C 1
ATOM 848 O O . VAL B 1 9 ? 7.211 27.266 32.281 1 57.72 9 VAL B O 1
ATOM 851 N N . ASP B 1 10 ? 7.172 29.391 33.188 1 54.44 10 ASP B N 1
ATOM 852 C CA . ASP B 1 10 ? 6.391 29.859 32.031 1 54.44 10 ASP B CA 1
ATOM 853 C C . ASP B 1 10 ? 7.215 29.828 30.766 1 54.44 10 ASP B C 1
ATOM 855 O O . ASP B 1 10 ? 6.688 29.531 29.688 1 54.44 10 ASP B O 1
ATOM 859 N N . ARG B 1 11 ? 8.484 30.281 30.781 1 56.62 11 ARG B N 1
ATOM 860 C CA . ARG B 1 11 ? 9.352 30.172 29.609 1 56.62 11 ARG B CA 1
ATOM 861 C C . ARG B 1 11 ? 9.5 28.703 29.188 1 56.62 11 ARG B C 1
ATOM 863 O O . ARG B 1 11 ? 9.562 28.406 28 1 56.62 11 ARG B O 1
ATOM 870 N N . GLU B 1 12 ? 9.719 27.906 30.219 1 55.06 12 GLU B N 1
ATOM 871 C CA . GLU B 1 12 ? 9.82 26.484 29.922 1 55.06 12 GLU B CA 1
ATOM 872 C C . GLU B 1 12 ? 8.523 25.953 29.328 1 55.06 12 GLU B C 1
ATOM 874 O O . GLU B 1 12 ? 8.547 25.156 28.391 1 55.06 12 GLU B O 1
ATOM 879 N N . MET B 1 13 ? 7.457 26.359 29.938 1 53.31 13 MET B N 1
ATOM 880 C CA . MET B 1 13 ? 6.16 25.938 29.422 1 53.31 13 MET B CA 1
ATOM 881 C C . MET B 1 13 ? 5.895 26.562 28.047 1 53.31 13 MET B C 1
ATOM 883 O O . MET B 1 13 ? 5.32 25.906 27.172 1 53.31 13 MET B O 1
ATOM 887 N N . ALA B 1 14 ? 6.098 27.875 27.906 1 53.38 14 ALA B N 1
ATOM 888 C CA . ALA B 1 14 ? 5.973 28.547 26.625 1 53.38 14 ALA B CA 1
ATOM 889 C C . ALA B 1 14 ? 7 28.031 25.625 1 53.38 14 ALA B C 1
ATOM 891 O O . ALA B 1 14 ? 6.723 27.938 24.422 1 53.38 14 ALA B O 1
ATOM 892 N N . ASP B 1 15 ? 8.203 27.953 25.984 1 53.47 15 ASP B N 1
ATOM 893 C CA . ASP B 1 15 ? 9.219 27.312 25.156 1 53.47 15 ASP B CA 1
ATOM 894 C C . ASP B 1 15 ? 8.82 25.859 24.828 1 53.47 15 ASP B C 1
ATOM 896 O O . ASP B 1 15 ? 9.586 25.141 24.203 1 53.47 15 ASP B O 1
ATOM 900 N N . GLY B 1 16 ? 8.102 25.219 25.703 1 49.81 16 GLY B N 1
ATOM 901 C CA . GLY B 1 16 ? 7.719 23.828 25.547 1 49.81 16 GLY B CA 1
ATOM 902 C C . GLY B 1 16 ? 7.375 23.469 24.109 1 49.81 16 GLY B C 1
ATOM 903 O O . GLY B 1 16 ? 7.941 22.531 23.547 1 49.81 16 GLY B O 1
ATOM 904 N N . LYS B 1 17 ? 5.988 23.469 23.672 1 55.78 17 LYS B N 1
ATOM 905 C CA . LYS B 1 17 ? 5.609 22.797 22.422 1 55.78 17 LYS B CA 1
ATOM 906 C C . LYS B 1 17 ? 6.082 23.578 21.203 1 55.78 17 LYS B C 1
ATOM 908 O O . LYS B 1 17 ? 5.641 23.312 20.078 1 55.78 17 LYS B O 1
ATOM 913 N N . LEU B 1 18 ? 6.379 24.797 21.391 1 61.97 18 LEU B N 1
ATOM 914 C CA . LEU B 1 18 ? 6.707 25.516 20.172 1 61.97 18 LEU B CA 1
ATOM 915 C C . LEU B 1 18 ? 8.062 25.094 19.625 1 61.97 18 LEU B C 1
ATOM 917 O O . LEU B 1 18 ? 9.102 25.422 20.203 1 61.97 18 LEU B O 1
ATOM 921 N N . GLN B 1 19 ? 8.148 24.156 19.031 1 71.19 19 GLN B N 1
ATOM 922 C CA . GLN B 1 19 ? 9.391 23.734 18.391 1 71.19 19 GLN B CA 1
ATOM 923 C C . GLN B 1 19 ? 10.008 24.875 17.578 1 71.19 19 GLN B C 1
ATOM 925 O O . GLN B 1 19 ? 9.289 25.656 16.953 1 71.19 19 GLN B O 1
ATOM 930 N N . LYS B 1 20 ? 11.211 25.266 17.953 1 83.38 20 LYS B N 1
ATOM 931 C CA . LYS B 1 20 ? 11.93 26.25 17.141 1 83.38 20 LYS B CA 1
ATOM 932 C C . LYS B 1 20 ? 11.68 26 15.656 1 83.38 20 LYS B C 1
ATOM 934 O O . LYS B 1 20 ? 11.523 24.859 15.227 1 83.38 20 LYS B O 1
ATOM 939 N N . PRO B 1 21 ? 11.469 27.109 14.977 1 89.12 21 PRO B N 1
ATOM 940 C CA . PRO B 1 21 ? 11.195 26.969 13.547 1 89.12 21 PRO B CA 1
ATOM 941 C C . PRO B 1 21 ? 12.188 26.047 12.844 1 89.12 21 PRO B C 1
ATOM 943 O O . PRO B 1 21 ? 11.805 25.297 11.938 1 89.12 21 PRO B O 1
ATOM 946 N N . GLN B 1 22 ? 13.414 26.062 13.188 1 90.81 22 GLN B N 1
ATOM 947 C CA . GLN B 1 22 ? 14.414 25.219 12.547 1 90.81 22 GLN B CA 1
ATOM 948 C C . GLN B 1 22 ? 14.148 23.734 12.828 1 90.81 22 GLN B C 1
ATOM 950 O O . GLN B 1 22 ? 14.305 22.891 11.953 1 90.81 22 GLN B O 1
ATOM 955 N N . GLN B 1 23 ? 13.875 23.438 14.008 1 93.38 23 GLN B N 1
ATOM 956 C CA . GLN B 1 23 ? 13.57 22.062 14.391 1 93.38 23 GLN B CA 1
ATOM 957 C C . GLN B 1 23 ? 12.32 21.562 13.672 1 93.38 23 GLN B C 1
ATOM 959 O O . GLN B 1 23 ? 12.266 20.406 13.234 1 93.38 23 GLN B O 1
ATOM 964 N N . ARG B 1 24 ? 11.406 22.406 13.555 1 93.69 24 ARG B N 1
ATOM 965 C CA . ARG B 1 24 ? 10.172 22.047 12.859 1 93.69 24 ARG B CA 1
ATOM 966 C C . ARG B 1 24 ? 10.438 21.781 11.383 1 93.69 24 ARG B C 1
ATOM 968 O O . ARG B 1 24 ? 9.914 20.828 10.812 1 93.69 24 ARG B O 1
ATOM 975 N N . ASN B 1 25 ? 11.156 22.672 10.766 1 93.88 25 ASN B N 1
ATOM 976 C CA . ASN B 1 25 ? 11.508 22.5 9.359 1 93.88 25 ASN B CA 1
ATOM 977 C C . ASN B 1 25 ? 12.266 21.203 9.133 1 93.88 25 ASN B C 1
ATOM 979 O O . ASN B 1 25 ? 12.039 20.5 8.133 1 93.88 25 ASN B O 1
ATOM 983 N N . ALA B 1 26 ? 13.109 20.906 10 1 96.81 26 ALA B N 1
ATOM 984 C CA . ALA B 1 26 ? 13.875 19.656 9.898 1 96.81 26 ALA B CA 1
ATOM 985 C C . ALA B 1 26 ? 12.961 18.453 10.047 1 96.81 26 ALA B C 1
ATOM 987 O O . ALA B 1 26 ? 13.117 17.453 9.336 1 96.81 26 ALA B O 1
ATOM 988 N N . ALA B 1 27 ? 12.055 18.5 11.016 1 96.19 27 ALA B N 1
ATOM 989 C CA . ALA B 1 27 ? 11.086 17.422 11.227 1 96.19 27 ALA B CA 1
ATOM 990 C C . ALA B 1 27 ? 10.211 17.219 9.992 1 96.19 27 ALA B C 1
ATOM 992 O O . ALA B 1 27 ? 9.953 16.094 9.586 1 96.19 27 ALA B O 1
ATOM 993 N N . ASN B 1 28 ? 9.789 18.281 9.422 1 95.88 28 ASN B N 1
ATOM 994 C CA . ASN B 1 28 ? 8.977 18.234 8.211 1 95.88 28 ASN B CA 1
ATOM 995 C C . ASN B 1 28 ? 9.742 17.641 7.035 1 95.88 28 ASN B C 1
ATOM 997 O O . ASN B 1 28 ? 9.18 16.891 6.238 1 95.88 28 ASN B O 1
ATOM 1001 N N . ALA B 1 29 ? 11 18.031 6.969 1 97.94 29 ALA B N 1
ATOM 1002 C CA . ALA B 1 29 ? 11.836 17.5 5.895 1 97.94 29 ALA B CA 1
ATOM 1003 C C . ALA B 1 29 ? 12.008 15.992 6.027 1 97.94 29 ALA B C 1
ATOM 1005 O O . ALA B 1 29 ? 12.023 15.273 5.027 1 97.94 29 ALA B O 1
ATOM 1006 N N . ARG B 1 30 ? 12.156 15.469 7.16 1 97.88 30 ARG B N 1
ATOM 1007 C CA . ARG B 1 30 ? 12.281 14.039 7.406 1 97.88 30 ARG B CA 1
ATOM 1008 C C . ARG B 1 30 ? 11.008 13.297 7.02 1 97.88 30 ARG B C 1
ATOM 1010 O O . ARG B 1 30 ? 11.062 12.242 6.387 1 97.88 30 ARG B O 1
ATOM 1017 N N . GLU B 1 31 ? 9.883 13.953 7.418 1 96.5 31 GLU B N 1
ATOM 1018 C CA . GLU B 1 31 ? 8.602 13.336 7.105 1 96.5 31 GLU B CA 1
ATOM 1019 C C . GLU B 1 31 ? 8.352 13.312 5.598 1 96.5 31 GLU B C 1
ATOM 1021 O O . GLU B 1 31 ? 7.812 12.344 5.066 1 96.5 31 GLU B O 1
ATOM 1026 N N . ARG B 1 32 ? 8.812 14.289 4.945 1 97.88 32 ARG B N 1
ATOM 1027 C CA . ARG B 1 32 ? 8.688 14.344 3.492 1 97.88 32 ARG B CA 1
ATOM 1028 C C . ARG B 1 32 ? 9.531 13.258 2.832 1 97.88 32 ARG B C 1
ATOM 1030 O O . ARG B 1 32 ? 9.102 12.641 1.854 1 97.88 32 ARG B O 1
ATOM 1037 N N . SER B 1 33 ? 10.711 13.133 3.416 1 98.31 33 SER B N 1
ATOM 1038 C CA . SER B 1 33 ? 11.578 12.07 2.91 1 98.31 33 SER B CA 1
ATOM 1039 C C . SER B 1 33 ? 10.961 10.695 3.137 1 98.31 33 SER B C 1
ATOM 1041 O O . SER B 1 33 ? 11.016 9.836 2.256 1 98.31 33 SER B O 1
ATOM 1043 N N . ARG B 1 34 ? 10.453 10.398 4.27 1 98.06 34 ARG B N 1
ATOM 1044 C CA . ARG B 1 34 ? 9.781 9.141 4.59 1 98.06 34 ARG B CA 1
ATOM 1045 C C . ARG B 1 34 ? 8.633 8.867 3.627 1 98.06 34 ARG B C 1
ATOM 1047 O O . ARG B 1 34 ? 8.492 7.754 3.127 1 98.06 34 ARG B O 1
ATOM 1054 N N . MET B 1 35 ? 7.875 9.883 3.293 1 98.12 35 MET B N 1
ATOM 1055 C CA . MET B 1 35 ? 6.727 9.742 2.404 1 98.12 35 MET B CA 1
ATOM 1056 C C . MET B 1 35 ? 7.176 9.445 0.977 1 98.12 35 MET B C 1
ATOM 1058 O O . MET B 1 35 ? 6.492 8.734 0.241 1 98.12 35 MET B O 1
ATOM 1062 N N . ARG B 1 36 ? 8.281 10.047 0.557 1 98.31 36 ARG B N 1
ATOM 1063 C CA . ARG B 1 36 ? 8.828 9.766 -0.767 1 98.31 36 ARG B CA 1
ATOM 1064 C C . ARG B 1 36 ? 9.203 8.289 -0.899 1 98.31 36 ARG B C 1
ATOM 1066 O O . ARG B 1 36 ? 8.969 7.676 -1.941 1 98.31 36 ARG B O 1
ATOM 1073 N N . VAL B 1 37 ? 9.758 7.734 0.175 1 98.62 37 VAL B N 1
ATOM 1074 C CA . VAL B 1 37 ? 10.125 6.324 0.182 1 98.62 37 VAL B CA 1
ATOM 1075 C C . VAL B 1 37 ? 8.867 5.461 0.087 1 98.62 37 VAL B C 1
ATOM 1077 O O . VAL B 1 37 ? 8.844 4.469 -0.642 1 98.62 37 VAL B O 1
ATOM 1080 N N . LEU B 1 38 ? 7.867 5.809 0.785 1 98.5 38 LEU B N 1
ATOM 1081 C CA . LEU B 1 38 ? 6.602 5.082 0.748 1 98.5 38 LEU B CA 1
ATOM 1082 C C . LEU B 1 38 ? 5.988 5.129 -0.647 1 98.5 38 LEU B C 1
ATOM 1084 O O . LEU B 1 38 ? 5.465 4.125 -1.134 1 98.5 38 LEU B O 1
ATOM 1088 N N . SER B 1 39 ? 6.066 6.289 -1.231 1 97.62 39 SER B N 1
ATOM 1089 C CA . SER B 1 39 ? 5.543 6.469 -2.582 1 97.62 39 SER B CA 1
ATOM 1090 C C . SER B 1 39 ? 6.273 5.578 -3.582 1 97.62 39 SER B C 1
ATOM 1092 O O . SER B 1 39 ? 5.656 5.02 -4.492 1 97.62 39 SER B O 1
ATOM 1094 N N . LYS B 1 40 ? 7.559 5.523 -3.422 1 97.81 40 LYS B N 1
ATOM 1095 C CA . LYS B 1 40 ? 8.336 4.641 -4.285 1 97.81 40 LYS B CA 1
ATOM 1096 C C . LYS B 1 40 ? 7.918 3.184 -4.109 1 97.81 40 LYS B C 1
ATOM 1098 O O . LYS B 1 40 ? 7.891 2.418 -5.074 1 97.81 40 LYS B O 1
ATOM 1103 N N . ALA B 1 41 ? 7.613 2.818 -2.9 1 98.38 41 ALA B N 1
ATOM 1104 C CA . ALA B 1 41 ? 7.156 1.456 -2.639 1 98.38 41 ALA B CA 1
ATOM 1105 C C . ALA B 1 41 ? 5.797 1.2 -3.281 1 98.38 41 ALA B C 1
ATOM 1107 O O . ALA B 1 41 ? 5.531 0.102 -3.775 1 98.38 41 ALA B O 1
ATOM 1108 N N . PHE B 1 42 ? 4.953 2.176 -3.357 1 96.75 42 PHE B N 1
ATOM 1109 C CA . PHE B 1 42 ? 3.682 2.066 -4.062 1 96.75 42 PHE B CA 1
ATOM 1110 C C . PHE B 1 42 ? 3.91 1.88 -5.559 1 96.75 42 PHE B C 1
ATOM 1112 O O . PHE B 1 42 ? 3.234 1.072 -6.199 1 96.75 42 PHE B O 1
ATOM 1119 N N . THR B 1 43 ? 4.809 2.656 -6.102 1 93.5 43 THR B N 1
ATOM 1120 C CA . THR B 1 43 ? 5.113 2.561 -7.527 1 93.5 43 THR B CA 1
ATOM 1121 C C . THR B 1 43 ? 5.633 1.168 -7.875 1 93.5 43 THR B C 1
ATOM 1123 O O . THR B 1 43 ? 5.215 0.577 -8.875 1 93.5 43 THR B O 1
ATOM 1126 N N . ARG B 1 44 ? 6.48 0.634 -7.027 1 95.06 44 ARG B N 1
ATOM 1127 C CA . ARG B 1 44 ? 7.008 -0.71 -7.242 1 95.06 44 ARG B CA 1
ATOM 1128 C C . ARG B 1 44 ? 5.891 -1.747 -7.207 1 95.06 44 ARG B C 1
ATOM 1130 O O . ARG B 1 44 ? 5.852 -2.658 -8.039 1 95.06 44 ARG B O 1
ATOM 1137 N N . LEU B 1 45 ? 5.004 -1.523 -6.262 1 95.94 45 LEU B N 1
ATOM 1138 C CA . LEU B 1 45 ? 3.881 -2.449 -6.176 1 95.94 45 LEU B CA 1
ATOM 1139 C C . LEU B 1 45 ? 3.006 -2.357 -7.422 1 95.94 45 LEU B C 1
ATOM 1141 O O . LEU B 1 45 ? 2.578 -3.381 -7.961 1 95.94 45 LEU B O 1
ATOM 1145 N N . LYS B 1 46 ? 2.785 -1.185 -7.875 1 93.06 46 LYS B N 1
ATOM 1146 C CA . LYS B 1 46 ? 1.972 -0.966 -9.07 1 93.06 46 LYS B CA 1
ATOM 1147 C C . LYS B 1 46 ? 2.602 -1.626 -10.289 1 93.06 46 LYS B C 1
ATOM 1149 O O . LYS B 1 46 ? 1.897 -2.205 -11.125 1 93.06 46 LYS B O 1
ATOM 1154 N N . THR B 1 47 ? 3.859 -1.547 -10.398 1 90.88 47 THR B N 1
ATOM 1155 C CA . THR B 1 47 ? 4.551 -2.076 -11.57 1 90.88 47 THR B CA 1
ATOM 1156 C C . THR B 1 47 ? 4.633 -3.6 -11.508 1 90.88 47 THR B C 1
ATOM 1158 O O . THR B 1 47 ? 4.84 -4.258 -12.523 1 90.88 47 THR B O 1
ATOM 1161 N N . THR B 1 48 ? 4.477 -4.191 -10.32 1 92.38 48 THR B N 1
ATOM 1162 C CA . THR B 1 48 ? 4.496 -5.641 -10.156 1 92.38 48 THR B CA 1
ATOM 1163 C C . THR B 1 48 ? 3.156 -6.25 -10.555 1 92.38 48 THR B C 1
ATOM 1165 O O . THR B 1 48 ? 3.07 -7.445 -10.836 1 92.38 48 THR B O 1
ATOM 1168 N N . LEU B 1 49 ? 2.104 -5.367 -10.531 1 91.19 49 LEU B N 1
ATOM 1169 C CA . LEU B 1 49 ? 0.761 -5.828 -10.867 1 91.19 49 LEU B CA 1
ATOM 1170 C C . LEU B 1 49 ? 0.581 -5.922 -12.375 1 91.19 49 LEU B C 1
ATOM 1172 O O . LEU B 1 49 ? 0.923 -4.988 -13.102 1 91.19 49 LEU B O 1
ATOM 1176 N N . PRO B 1 50 ? -0.024 -7.062 -12.695 1 83 50 PRO B N 1
ATOM 1177 C CA . PRO B 1 50 ? -0.236 -7.227 -14.133 1 83 50 PRO B CA 1
ATOM 1178 C C . PRO B 1 50 ? -1.438 -6.438 -14.648 1 83 50 PRO B C 1
ATOM 1180 O O . PRO B 1 50 ? -2.357 -6.137 -13.883 1 83 50 PRO B O 1
ATOM 1183 N N . TRP B 1 51 ? -1.408 -6.078 -15.898 1 72.5 51 TRP B N 1
ATOM 1184 C CA . TRP B 1 51 ? -2.543 -5.602 -16.688 1 72.5 51 TRP B CA 1
ATOM 1185 C C . TRP B 1 51 ? -2.877 -4.156 -16.344 1 72.5 51 TRP B C 1
ATOM 1187 O O . TRP B 1 51 ? -3.955 -3.662 -16.672 1 72.5 51 TRP B O 1
ATOM 1197 N N . VAL B 1 52 ? -2.23 -3.703 -15.508 1 74.31 52 VAL B N 1
ATOM 1198 C CA . VAL B 1 52 ? -2.518 -2.281 -15.344 1 74.31 52 VAL B CA 1
ATOM 1199 C C . VAL B 1 52 ? -1.749 -1.475 -16.391 1 74.31 52 VAL B C 1
ATOM 1201 O O . VAL B 1 52 ? -0.516 -1.476 -16.406 1 74.31 52 VAL B O 1
ATOM 1204 N N . PRO B 1 53 ? -2.646 -0.996 -17.375 1 70 53 PRO B N 1
ATOM 1205 C CA . PRO B 1 53 ? -1.908 -0.145 -18.297 1 70 53 PRO B CA 1
ATOM 1206 C C . PRO B 1 53 ? -1.098 0.941 -17.594 1 70 53 PRO B C 1
ATOM 1208 O O . PRO B 1 53 ? -1.549 1.502 -16.594 1 70 53 PRO B O 1
ATOM 1211 N N . PRO B 1 54 ? 0.097 1.11 -18.094 1 67 54 PRO B N 1
ATOM 1212 C CA . PRO B 1 54 ? 0.985 2.08 -17.438 1 67 54 PRO B CA 1
ATOM 1213 C C . PRO B 1 54 ? 0.371 3.477 -17.359 1 67 54 PRO B C 1
ATOM 1215 O O . PRO B 1 54 ? 0.692 4.242 -16.438 1 67 54 PRO B O 1
ATOM 1218 N N . ASP B 1 55 ? -0.498 3.65 -18.234 1 67.88 55 ASP B N 1
ATOM 1219 C CA . ASP B 1 55 ? -1.026 5.012 -18.281 1 67.88 55 ASP B CA 1
ATOM 1220 C C . ASP B 1 55 ? -2.186 5.188 -17.297 1 67.88 55 ASP B C 1
ATOM 1222 O O . ASP B 1 55 ? -2.666 6.305 -17.094 1 67.88 55 ASP B O 1
ATOM 1226 N N . THR B 1 56 ? -2.533 4.117 -16.812 1 74 56 THR B N 1
ATOM 1227 C CA . THR B 1 56 ? -3.629 4.234 -15.859 1 74 56 THR B CA 1
ATOM 1228 C C . THR B 1 56 ? -3.113 4.707 -14.5 1 74 56 THR B C 1
ATOM 1230 O O . THR B 1 56 ? -2.207 4.098 -13.93 1 74 56 THR B O 1
ATOM 1233 N N . LYS B 1 57 ? -3.643 5.738 -14.117 1 82.56 57 LYS B N 1
ATOM 1234 C CA . LYS B 1 57 ? -3.303 6.277 -12.797 1 82.56 57 LYS B CA 1
ATOM 1235 C C . LYS B 1 57 ? -4.086 5.57 -11.695 1 82.56 57 LYS B C 1
ATOM 1237 O O . LYS B 1 57 ? -5.316 5.637 -11.656 1 82.56 57 LYS B O 1
ATOM 1242 N N . LEU B 1 58 ? -3.414 4.672 -11.055 1 88.19 58 LEU B N 1
ATOM 1243 C CA . LEU B 1 58 ? -4.02 4.02 -9.906 1 88.19 58 LEU B CA 1
ATOM 1244 C C . LEU B 1 58 ? -3.752 4.809 -8.625 1 88.19 58 LEU B C 1
ATOM 1246 O O . LEU B 1 58 ? -2.643 5.305 -8.422 1 88.19 58 LEU B O 1
ATOM 1250 N N . SER B 1 59 ? -4.871 4.859 -7.859 1 94.25 59 SER B N 1
ATOM 1251 C CA . SER B 1 59 ? -4.684 5.473 -6.547 1 94.25 59 SER B CA 1
ATOM 1252 C C . SER B 1 59 ? -3.982 4.516 -5.586 1 94.25 59 SER B C 1
ATOM 1254 O O . SER B 1 59 ? -3.838 3.328 -5.879 1 94.25 59 SER B O 1
ATOM 1256 N N . LYS B 1 60 ? -3.635 5.102 -4.551 1 96.5 60 LYS B N 1
ATOM 1257 C CA . LYS B 1 60 ? -3.031 4.285 -3.502 1 96.5 60 LYS B CA 1
ATOM 1258 C C . LYS B 1 60 ? -4.012 3.23 -2.996 1 96.5 60 LYS B C 1
ATOM 1260 O O . LYS B 1 60 ? -3.637 2.072 -2.805 1 96.5 60 LYS B O 1
ATOM 1265 N N . LEU B 1 61 ? -5.199 3.719 -2.824 1 97.38 61 LEU B N 1
ATOM 1266 C CA . LEU B 1 61 ? -6.234 2.801 -2.365 1 97.38 61 LEU B CA 1
ATOM 1267 C C . LEU B 1 61 ? -6.473 1.692 -3.387 1 97.38 61 LEU B C 1
ATOM 1269 O O . LEU B 1 61 ? -6.547 0.516 -3.023 1 97.38 61 LEU B O 1
ATOM 1273 N N . ASP B 1 62 ? -6.586 2.088 -4.594 1 95.19 62 ASP B N 1
ATOM 1274 C CA . ASP B 1 62 ? -6.84 1.12 -5.656 1 95.19 62 ASP B CA 1
ATOM 1275 C C . ASP B 1 62 ? -5.676 0.14 -5.797 1 95.19 62 ASP B C 1
ATOM 1277 O O . ASP B 1 62 ? -5.883 -1.045 -6.062 1 95.19 62 ASP B O 1
ATOM 1281 N N . THR B 1 63 ? -4.488 0.638 -5.629 1 95.69 63 THR B N 1
ATOM 1282 C CA . THR B 1 63 ? -3.309 -0.216 -5.727 1 95.69 63 THR B CA 1
ATOM 1283 C C . THR B 1 63 ? -3.338 -1.304 -4.656 1 95.69 63 THR B C 1
ATOM 1285 O O . THR B 1 63 ? -3.062 -2.471 -4.941 1 95.69 63 THR B O 1
ATOM 1288 N N . LEU B 1 64 ? -3.725 -0.93 -3.537 1 97.88 64 LEU B N 1
ATOM 1289 C CA . LEU B 1 64 ? -3.803 -1.87 -2.424 1 97.88 64 LEU B CA 1
ATOM 1290 C C . LEU B 1 64 ? -4.883 -2.92 -2.674 1 97.88 64 LEU B C 1
ATOM 1292 O O . LEU B 1 64 ? -4.656 -4.113 -2.455 1 97.88 64 LEU B O 1
ATOM 1296 N N . ARG B 1 65 ? -5.988 -2.482 -3.098 1 96.56 65 ARG B N 1
ATOM 1297 C CA . ARG B 1 65 ? -7.105 -3.379 -3.365 1 96.56 65 ARG B CA 1
ATOM 1298 C C . ARG B 1 65 ? -6.77 -4.352 -4.488 1 96.56 65 ARG B C 1
ATOM 1300 O O . ARG B 1 65 ? -7.043 -5.551 -4.383 1 96.56 65 ARG B O 1
ATOM 1307 N N . LEU B 1 66 ? -6.168 -3.789 -5.484 1 95.56 66 LEU B N 1
ATOM 1308 C CA . LEU B 1 66 ? -5.777 -4.625 -6.617 1 95.56 66 LEU B CA 1
ATOM 1309 C C . LEU B 1 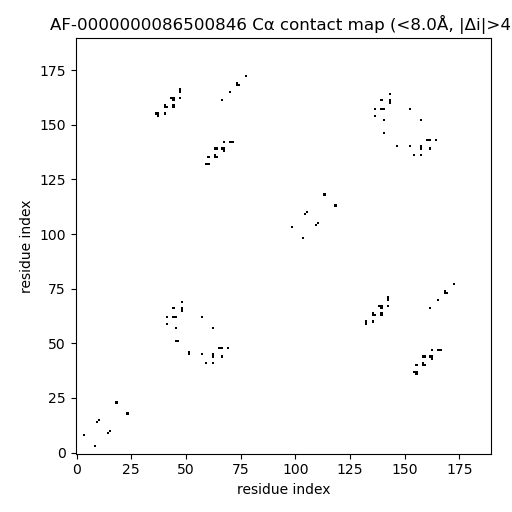66 ? -4.723 -5.645 -6.199 1 95.56 66 LEU B C 1
ATOM 1311 O O . LEU B 1 66 ? -4.781 -6.809 -6.605 1 95.56 66 LEU B O 1
ATOM 1315 N N . ALA B 1 67 ? -3.793 -5.227 -5.398 1 97.38 67 ALA B N 1
ATOM 1316 C CA . ALA B 1 67 ? -2.74 -6.125 -4.938 1 97.38 67 ALA B CA 1
ATOM 1317 C C . ALA B 1 67 ? -3.32 -7.281 -4.133 1 97.38 67 ALA B C 1
ATOM 1319 O O . ALA B 1 67 ? -2.951 -8.438 -4.34 1 97.38 67 ALA B O 1
ATOM 1320 N N . SER B 1 68 ? -4.246 -6.98 -3.248 1 97.56 68 SER B N 1
ATOM 1321 C CA . SER B 1 68 ? -4.887 -8.016 -2.449 1 97.56 68 SER B CA 1
ATOM 1322 C C . SER B 1 68 ? -5.637 -9.008 -3.33 1 97.56 68 SER B C 1
ATOM 1324 O O . SER B 1 68 ? -5.527 -10.227 -3.139 1 97.56 68 SER B O 1
ATOM 1326 N N . SER B 1 69 ? -6.348 -8.5 -4.262 1 96.5 69 SER B N 1
ATOM 1327 C CA . SER B 1 69 ? -7.117 -9.336 -5.172 1 96.5 69 SER B CA 1
ATOM 1328 C C . SER B 1 69 ? -6.203 -10.195 -6.039 1 96.5 69 SER B C 1
ATOM 1330 O O . SER B 1 69 ? -6.488 -11.375 -6.277 1 96.5 69 SER B O 1
ATOM 1332 N N . TYR B 1 70 ? -5.137 -9.594 -6.48 1 96.19 70 TYR B N 1
ATOM 1333 C CA . TYR B 1 70 ? -4.199 -10.297 -7.348 1 96.19 70 TYR B CA 1
ATOM 1334 C C . TYR B 1 70 ? -3.504 -11.43 -6.598 1 96.19 70 TYR B C 1
ATOM 1336 O O . TYR B 1 70 ? -3.344 -12.531 -7.129 1 96.19 70 TYR B O 1
ATOM 1344 N N . ILE B 1 71 ? -3.113 -11.148 -5.395 1 96.56 71 ILE B N 1
ATOM 1345 C CA . ILE B 1 71 ? -2.475 -12.164 -4.566 1 96.56 71 ILE B CA 1
ATOM 1346 C C . ILE B 1 71 ? -3.447 -13.32 -4.324 1 96.56 71 ILE B C 1
ATOM 1348 O O . ILE B 1 71 ? -3.07 -14.492 -4.434 1 96.56 71 ILE B O 1
ATOM 1352 N N . ALA B 1 72 ? -4.68 -13.023 -4.02 1 95.12 72 ALA B N 1
ATOM 1353 C CA . ALA B 1 72 ? -5.691 -14.055 -3.809 1 95.12 72 ALA B CA 1
ATOM 1354 C C . ALA B 1 72 ? -5.875 -14.906 -5.059 1 95.12 72 ALA B C 1
ATOM 1356 O O . ALA B 1 72 ? -6.016 -16.125 -4.973 1 95.12 72 ALA B O 1
ATOM 1357 N N . HIS B 1 73 ? -5.852 -14.266 -6.184 1 94.38 73 HIS B N 1
ATOM 1358 C CA . HIS B 1 73 ? -5.992 -14.961 -7.457 1 94.38 73 HIS B CA 1
ATOM 1359 C C . HIS B 1 73 ? -4.816 -15.898 -7.707 1 94.38 73 HIS B C 1
ATOM 1361 O O . HIS B 1 73 ? -5.008 -17.047 -8.109 1 94.38 73 HIS B O 1
ATOM 1367 N N . LEU B 1 74 ? -3.572 -15.406 -7.512 1 94.19 74 LEU B N 1
ATOM 1368 C CA . LEU B 1 74 ? -2.383 -16.219 -7.707 1 94.19 74 LEU B CA 1
ATOM 1369 C C . LEU B 1 74 ? -2.395 -17.438 -6.773 1 94.19 74 LEU B C 1
ATOM 1371 O O . LEU B 1 74 ? -2.023 -18.531 -7.176 1 94.19 74 LEU B O 1
ATOM 1375 N N . LYS B 1 75 ? -2.855 -17.234 -5.59 1 93.31 75 LYS B N 1
ATOM 1376 C CA . LYS B 1 75 ? -2.953 -18.312 -4.621 1 93.31 75 LYS B CA 1
ATOM 1377 C C . LYS B 1 75 ? -3.986 -19.359 -5.059 1 93.31 75 LYS B C 1
ATOM 1379 O O . LYS B 1 75 ? -3.771 -20.562 -4.898 1 93.31 75 LYS B O 1
ATOM 1384 N N . GLN B 1 76 ? -5.047 -18.906 -5.625 1 92.88 76 GLN B N 1
ATOM 1385 C CA . GLN B 1 76 ? -6.09 -19.797 -6.109 1 92.88 76 GLN B CA 1
ATOM 1386 C C . GLN B 1 76 ? -5.582 -20.672 -7.254 1 92.88 76 GLN B C 1
ATOM 1388 O O . GLN B 1 76 ? -5.883 -21.859 -7.312 1 92.88 76 GLN B O 1
ATOM 1393 N N . ILE B 1 77 ? -4.875 -20.078 -8.07 1 90.44 77 ILE B N 1
ATOM 1394 C CA . ILE B 1 77 ? -4.312 -20.797 -9.211 1 90.44 77 ILE B CA 1
ATOM 1395 C C . ILE B 1 77 ? -3.33 -21.859 -8.711 1 90.44 77 ILE B C 1
ATOM 1397 O O . ILE B 1 77 ? -3.336 -23 -9.195 1 90.44 77 ILE B O 1
ATOM 1401 N N . LEU B 1 78 ? -2.516 -21.516 -7.816 1 89.25 78 LEU B N 1
ATOM 1402 C CA . LEU B 1 78 ? -1.498 -22.422 -7.297 1 89.25 78 LEU B CA 1
ATOM 1403 C C . LEU B 1 78 ? -2.137 -23.562 -6.512 1 89.25 78 LEU B C 1
ATOM 1405 O O . LEU B 1 78 ? -1.67 -24.703 -6.574 1 89.25 78 LEU B O 1
ATOM 1409 N N . ASP B 1 79 ? -3.17 -23.281 -5.816 1 88.06 79 ASP B N 1
ATOM 1410 C CA . ASP B 1 79 ? -3.889 -24.297 -5.066 1 88.06 79 ASP B CA 1
ATOM 1411 C C . ASP B 1 79 ? -4.566 -25.297 -6.008 1 88.06 79 ASP B C 1
ATOM 1413 O O . ASP B 1 79 ? -4.621 -26.5 -5.719 1 88.06 79 ASP B O 1
ATOM 1417 N N . HIS B 1 80 ? -5.07 -24.812 -7.039 1 84.81 80 HIS B N 1
ATOM 1418 C CA . HIS B 1 80 ? -5.719 -25.672 -8.031 1 84.81 80 HIS B CA 1
ATOM 1419 C C . HIS B 1 80 ? -4.707 -26.578 -8.727 1 84.81 80 HIS B C 1
ATOM 1421 O O . HIS B 1 80 ? -4.984 -27.75 -8.977 1 84.81 80 HIS B O 1
ATOM 1427 N N . GLU B 1 81 ? -3.617 -26.141 -9.047 1 78.06 81 GLU B N 1
ATOM 1428 C CA . GLU B 1 81 ? -2.562 -26.922 -9.688 1 78.06 81 GLU B CA 1
ATOM 1429 C C . GLU B 1 81 ? -2.045 -28.016 -8.758 1 78.06 81 GLU B C 1
ATOM 1431 O O . GLU B 1 81 ? -1.776 -29.125 -9.195 1 78.06 81 GLU B O 1
ATOM 1436 N N . GLU B 1 82 ? -1.999 -27.656 -7.613 1 75.94 82 GLU B N 1
ATOM 1437 C CA . GLU B 1 82 ? -1.547 -28.625 -6.629 1 75.94 82 GLU B CA 1
ATOM 1438 C C . GLU B 1 82 ? -2.566 -29.75 -6.457 1 75.94 82 GLU B C 1
ATOM 1440 O O . GLU B 1 82 ? -2.191 -30.922 -6.297 1 75.94 82 GLU B O 1
ATOM 1445 N N . SER B 1 83 ? -3.752 -29.438 -6.57 1 76.25 83 SER B N 1
ATOM 1446 C CA . SER B 1 83 ? -4.82 -30.438 -6.457 1 76.25 83 SER B CA 1
ATOM 1447 C C . SER B 1 83 ? -4.871 -31.328 -7.684 1 76.25 83 SER B C 1
ATOM 1449 O O . SER B 1 83 ? -5.094 -32.531 -7.566 1 76.25 83 SER B O 1
ATOM 1451 N N . MET B 1 84 ? -4.602 -30.797 -8.75 1 70.12 84 MET B N 1
ATOM 1452 C CA . MET B 1 84 ? -4.602 -31.562 -9.992 1 70.12 84 MET B CA 1
ATOM 1453 C C . MET B 1 84 ? -3.404 -32.5 -10.047 1 70.12 84 MET B C 1
ATOM 1455 O O . MET B 1 84 ? -3.512 -33.625 -10.562 1 70.12 84 MET B O 1
ATOM 1459 N N . HIS B 1 85 ? -2.346 -32.031 -9.578 1 64.69 85 HIS B N 1
ATOM 1460 C CA . HIS B 1 85 ? -1.169 -32.906 -9.508 1 64.69 85 HIS B CA 1
ATOM 1461 C C . HIS B 1 85 ? -1.366 -34.031 -8.492 1 64.69 85 HIS B C 1
ATOM 1463 O O . HIS B 1 85 ? -0.916 -35.156 -8.711 1 64.69 85 HIS B O 1
ATOM 1469 N N . ALA B 1 86 ? -2.062 -33.688 -7.504 1 61.31 86 ALA B N 1
ATOM 1470 C CA . ALA B 1 86 ? -2.346 -34.719 -6.496 1 61.31 86 ALA B CA 1
ATOM 1471 C C . ALA B 1 86 ? -3.393 -35.688 -6.996 1 61.31 86 ALA B C 1
ATOM 1473 O O . ALA B 1 86 ? -3.346 -36.875 -6.656 1 61.31 86 ALA B O 1
ATOM 1474 N N . ALA B 1 87 ? -4.289 -35.375 -7.832 1 58.97 87 ALA B N 1
ATOM 1475 C CA . ALA B 1 87 ? -5.324 -36.25 -8.391 1 58.97 87 ALA B CA 1
ATOM 1476 C C . ALA B 1 87 ? -4.781 -37.062 -9.555 1 58.97 87 ALA B C 1
ATOM 1478 O O . ALA B 1 87 ? -5.242 -38.188 -9.797 1 58.97 87 ALA B O 1
ATOM 1479 N N . GLY B 1 88 ? -3.947 -36.562 -10.297 1 53.25 88 GLY B N 1
ATOM 1480 C CA . GLY B 1 88 ? -3.369 -37.344 -11.383 1 53.25 88 GLY B CA 1
ATOM 1481 C C . GLY B 1 88 ? -2.494 -38.5 -10.906 1 53.25 88 GLY B C 1
ATOM 1482 O O . GLY B 1 88 ? -2.109 -39.344 -11.703 1 53.25 88 GLY B O 1
ATOM 1483 N N . PHE B 1 89 ? -1.927 -38.406 -9.883 1 48.09 89 PHE B N 1
ATOM 1484 C CA . PHE B 1 89 ? -1.218 -39.594 -9.422 1 48.09 89 PHE B CA 1
ATOM 1485 C C . PHE B 1 89 ? -2.199 -40.688 -8.992 1 48.09 89 PHE B C 1
ATOM 1487 O O . PHE B 1 89 ? -1.809 -41.656 -8.352 1 48.09 89 PHE B O 1
ATOM 1494 N N . ILE B 1 90 ? -3.457 -40.5 -9.031 1 46.31 90 ILE B N 1
ATOM 1495 C CA . ILE B 1 90 ? -4.348 -41.656 -8.906 1 46.31 90 ILE B CA 1
ATOM 1496 C C . ILE B 1 90 ? -4.289 -42.5 -10.172 1 46.31 90 ILE B C 1
ATOM 1498 O O . ILE B 1 90 ? -4.684 -42.031 -11.25 1 46.31 90 ILE B O 1
ATOM 1502 N N . HIS B 1 91 ? -3.232 -43.25 -10.453 1 48.12 91 HIS B N 1
ATOM 1503 C CA . HIS B 1 91 ? -3.176 -44.406 -11.336 1 48.12 91 HIS B CA 1
ATOM 1504 C C . HIS B 1 91 ? -4.48 -45.219 -11.289 1 48.12 91 HIS B C 1
ATOM 1506 O O . HIS B 1 91 ? -5.074 -45.375 -10.219 1 48.12 91 HIS B O 1
ATOM 1512 N N . PRO B 1 92 ? -5.234 -45.312 -12.422 1 43.84 92 PRO B N 1
ATOM 1513 C CA . PRO B 1 92 ? -6.344 -46.25 -12.57 1 43.84 92 PRO B CA 1
ATOM 1514 C C . PRO B 1 92 ? -6.023 -47.625 -11.992 1 43.84 92 PRO B C 1
ATOM 1516 O O . PRO B 1 92 ? -6.797 -48.562 -12.18 1 43.84 92 PRO B O 1
ATOM 1519 N N . LEU B 1 93 ? -4.941 -48.031 -11.5 1 37.22 93 LEU B N 1
ATOM 1520 C CA . LEU B 1 93 ? -4.844 -49.406 -11.094 1 37.22 93 LEU B CA 1
ATOM 1521 C C . LEU B 1 93 ? -5.871 -49.75 -10.016 1 37.22 93 LEU B C 1
ATOM 1523 O O . LEU B 1 93 ? -6.02 -50.906 -9.625 1 37.22 93 LEU B O 1
ATOM 1527 N N . ASN B 1 94 ? -6.324 -48.75 -9.156 1 36.97 94 ASN B N 1
ATOM 1528 C CA . ASN B 1 94 ? -7.191 -49.469 -8.234 1 36.97 94 ASN B CA 1
ATOM 1529 C C . ASN B 1 94 ? -8.578 -49.688 -8.828 1 36.97 94 ASN B C 1
ATOM 1531 O O . ASN B 1 94 ? -9.523 -50.031 -8.109 1 36.97 94 ASN B O 1
ATOM 1535 N N . LEU B 1 95 ? -8.852 -49.344 -10.117 1 26.56 95 LEU B N 1
ATOM 1536 C CA . LEU B 1 95 ? -10.039 -50.094 -10.477 1 26.56 95 LEU B CA 1
ATOM 1537 C C . LEU B 1 95 ? -9.703 -51.594 -10.602 1 26.56 95 LEU B C 1
ATOM 1539 O O . LEU B 1 95 ? -10.484 -52.438 -10.172 1 26.56 95 LEU B O 1
#

Solvent-accessible surface area (backbone atoms only — not comparable to full-atom values): 11067 Å² total; per-residue (Å²): 128,85,75,76,54,66,63,60,52,44,47,49,57,65,59,44,86,60,62,53,69,66,58,44,53,52,53,51,52,53,51,52,52,53,49,52,53,42,50,51,38,49,52,51,35,53,70,70,43,79,88,58,56,85,82,56,84,70,48,72,58,53,45,35,50,49,48,38,51,49,50,52,49,56,50,51,53,53,52,50,51,51,50,51,57,60,54,62,69,59,62,74,75,81,112,128,86,76,78,54,66,64,60,50,44,47,49,56,61,57,51,81,55,60,52,70,66,59,44,52,52,52,52,51,52,51,51,50,54,50,52,54,42,49,50,39,49,52,52,34,52,71,69,44,81,88,58,57,86,82,56,84,70,48,71,60,52,44,36,50,48,49,38,52,49,50,53,49,54,50,49,52,53,53,50,51,52,48,50,57,60,54,62,68,58,63,73,76,81,113

Secondary structure (DSSP, 8-state):
-----HHHHHHHHHSSS---HHHHHHHHHHHHHHHHHHHHHHHHHHHHSTT--TT----HHHHHHHHHHHHHHHHHHHHHHHHHHHHHT--GGG-/-----HHHHHHHHHTTS---HHHHHHHHHHHHHHHHHHHHHHHHHHHHSTT--TTS---HHHHHHHHHHHHHHHHHHHHHHHHHHHHHT--GGG-

Organism: NCBI:txid100452

InterPro domains:
  IPR011598 Myc-type, basic helix-loop-helix (bHLH) domain [PF00010] (23-75)
  IPR011598 Myc-type, basic helix-loop-helix (bHLH) domain [PS50888] (22-74)
  IPR011598 Myc-type, basic helix-loop-helix (bHLH) domain [SM00353] (28-80)
  IPR036638 Helix-loop-helix DNA-binding domain superfamily [G3DSA:4.10.280.10] (18-86)
  IPR036638 Helix-loop-helix DNA-binding domain superfamily [SSF47459] (20-83)
  IPR050283 E-box Binding Transcriptional Regulators [PTHR23349] (17-83)

Sequence (190 aa):
MPRKRKEDVDREMADGKLQKPQQRNAANARERSRMRVLSKAFTRLKTTLPWVPPDTKLSKLDTLRLASSYIAHLKQILDHEESMHAAGFIHPLNLMPRKRKEDVDREMADGKLQKPQQRNAANARERSRMRVLSKAFTRLKTTLPWVPPDTKLSKLDTLRLASSYIAHLKQILDHEESMHAAGFIHPLNL

pLDDT: mean 79.08, std 19.61, range [26.56, 98.62]